Protein AF-A0A4Y7SU13-F1 (afdb_monomer_lite)

Sequence (370 aa):
MGLKLCAVAVPLKPGLPFIQCFTDIAQLLQNGWDQTGVNWDHYHIEASVLVPGDQIIFKALRLHHVVTLLSLICTGGHFYRGSTMTETMASLITSLLLPCYITNTSHVSSQYLLQLMTLYCHNCIVISSSESWLSSLNKVSFNISSFTSWHRLILLHVLAILGPVLDYRFYPTWNQEAISDPDCMTIAQARGAVMETINSLTSIGITVRRGPPGTGWVTARQYFDDALLATTILFRQAFVTVTEKAKGSHAGLSNFRTAHQPHAVKLLRRSLCYRPDLLNAFDQAFTGPDSAEEPVDLYTIPLLAEEGVVDLRCMVRASGSNCPKNKHDPIKLIHKGATWSLNQAFMRTYADILKREEEVKDNDKMEVDT

Structure (mmCIF, N/CA/C/O backbone):
data_AF-A0A4Y7SU13-F1
#
_entry.id   AF-A0A4Y7SU13-F1
#
loop_
_atom_site.group_PDB
_atom_site.id
_atom_site.type_symbol
_atom_site.label_atom_id
_atom_site.label_alt_id
_atom_site.label_comp_id
_atom_site.label_asym_id
_atom_site.label_entity_id
_atom_site.label_seq_id
_atom_site.pdbx_PDB_ins_code
_atom_site.Cartn_x
_atom_site.Cartn_y
_atom_site.Cartn_z
_atom_site.occupancy
_atom_site.B_iso_or_equiv
_atom_site.auth_seq_id
_atom_site.auth_comp_id
_atom_site.auth_asym_id
_atom_site.auth_atom_id
_atom_site.pdbx_PDB_model_num
ATOM 1 N N . MET A 1 1 ? -2.170 10.318 39.497 1.00 79.06 1 MET A N 1
ATOM 2 C CA . MET A 1 1 ? -1.383 9.384 38.663 1.00 79.06 1 MET A CA 1
ATOM 3 C C . MET A 1 1 ? -2.232 9.059 37.445 1.00 79.06 1 MET A C 1
ATOM 5 O O . MET A 1 1 ? -3.402 8.763 37.635 1.00 79.06 1 MET A O 1
ATOM 9 N N . GLY A 1 2 ? -1.712 9.233 36.231 1.00 90.06 2 GLY A N 1
ATOM 10 C CA . GLY A 1 2 ? -2.479 8.979 35.005 1.00 90.06 2 GLY A CA 1
ATOM 11 C C . GLY A 1 2 ? -2.638 7.484 34.731 1.00 90.06 2 GLY A C 1
ATOM 12 O O . GLY A 1 2 ? -1.708 6.740 35.020 1.00 90.06 2 GLY A O 1
ATOM 13 N N . LEU A 1 3 ? -3.783 7.046 34.198 1.00 95.06 3 LEU A N 1
ATOM 14 C CA . LEU A 1 3 ? -4.061 5.631 33.906 1.00 95.06 3 LEU A CA 1
ATOM 15 C C . LEU A 1 3 ? -4.810 5.466 32.585 1.00 95.06 3 LEU A C 1
ATOM 17 O O . LEU A 1 3 ? -5.812 6.149 32.349 1.00 95.06 3 LEU A O 1
ATOM 21 N N . LYS A 1 4 ? -4.366 4.517 31.758 1.00 94.19 4 LYS A N 1
ATOM 22 C CA . LYS A 1 4 ? -5.004 4.191 30.478 1.00 94.19 4 LYS A CA 1
ATOM 23 C C . LYS A 1 4 ? -5.282 2.698 30.384 1.00 94.19 4 LYS A C 1
ATOM 25 O O . LYS A 1 4 ? -4.360 1.907 30.505 1.00 94.19 4 LYS A O 1
ATOM 30 N N . LEU A 1 5 ? -6.523 2.305 30.131 1.00 93.62 5 LEU A N 1
ATOM 31 C CA . LEU A 1 5 ? -6.851 0.933 29.759 1.00 93.62 5 LEU A CA 1
ATOM 32 C C . LEU A 1 5 ? -6.660 0.776 28.252 1.00 93.62 5 LEU A C 1
ATOM 34 O O . LEU A 1 5 ? -7.246 1.526 27.472 1.00 93.62 5 LEU A O 1
ATOM 38 N N . CYS A 1 6 ? -5.863 -0.202 27.843 1.00 92.69 6 CYS A N 1
ATOM 39 C CA . CYS A 1 6 ? -5.695 -0.586 26.453 1.00 92.69 6 CYS A CA 1
ATOM 40 C C . CYS A 1 6 ? -6.154 -2.031 26.269 1.00 92.69 6 CYS A C 1
ATOM 42 O O . CYS A 1 6 ? -5.549 -2.944 26.822 1.00 92.69 6 CYS A O 1
ATOM 44 N N . ALA A 1 7 ? -7.220 -2.220 25.497 1.00 90.19 7 ALA A N 1
ATOM 45 C CA . ALA A 1 7 ? -7.721 -3.520 25.081 1.00 90.19 7 ALA A CA 1
ATOM 46 C C . ALA A 1 7 ? -7.281 -3.785 23.638 1.00 90.19 7 ALA A C 1
ATOM 48 O O . ALA A 1 7 ? -7.514 -2.955 22.759 1.00 90.19 7 ALA A O 1
ATOM 49 N N . VAL A 1 8 ? -6.635 -4.918 23.386 1.00 88.69 8 VAL A N 1
ATOM 50 C CA . VAL A 1 8 ? -6.115 -5.300 22.070 1.00 88.69 8 VAL A CA 1
ATOM 51 C C . VAL A 1 8 ? -6.670 -6.646 21.647 1.00 88.69 8 VAL A C 1
ATOM 53 O O . VAL A 1 8 ? -6.749 -7.573 22.448 1.00 88.69 8 VAL A O 1
ATOM 56 N N . ALA A 1 9 ? -7.008 -6.773 20.368 1.00 85.38 9 ALA A N 1
ATOM 57 C CA . ALA A 1 9 ? -7.363 -8.062 19.799 1.00 85.38 9 ALA A CA 1
ATOM 58 C C . ALA A 1 9 ? -6.095 -8.886 19.532 1.00 85.38 9 ALA A C 1
ATOM 60 O O . ALA A 1 9 ? -5.154 -8.398 18.897 1.00 85.38 9 ALA A O 1
ATOM 61 N N . VAL A 1 10 ? -6.044 -10.127 20.014 1.00 85.31 10 VAL A N 1
ATOM 62 C CA . VAL A 1 10 ? -4.891 -11.036 19.933 1.00 85.31 10 VAL A CA 1
ATOM 63 C C . VAL A 1 10 ? -5.309 -12.346 19.268 1.00 85.31 10 VAL A C 1
ATOM 65 O O . VAL A 1 10 ? -6.337 -12.891 19.651 1.00 85.31 10 VAL A O 1
ATOM 68 N N . PRO A 1 11 ? -4.553 -12.861 18.277 1.00 83.06 11 PRO A N 1
ATOM 69 C CA . PRO A 1 11 ? -4.871 -14.133 17.631 1.00 83.06 11 PRO A CA 1
ATOM 70 C C . PRO A 1 11 ? -5.067 -15.279 18.631 1.00 83.06 11 PRO A C 1
ATOM 72 O O . PRO A 1 11 ? -4.210 -15.502 19.484 1.00 83.06 11 PRO A O 1
ATOM 75 N N . LEU A 1 12 ? -6.163 -16.025 18.482 1.00 73.00 12 LEU A N 1
ATOM 76 C CA . LEU A 1 12 ? -6.517 -17.143 19.365 1.00 73.00 12 LEU A CA 1
ATOM 77 C C . LEU A 1 12 ? -5.851 -18.462 18.985 1.00 73.00 12 LEU A C 1
ATOM 79 O O . LEU A 1 12 ? -5.528 -19.267 19.855 1.00 73.00 12 LEU A O 1
ATOM 83 N N . LYS A 1 13 ? -5.688 -18.716 17.683 1.00 67.88 13 LYS A N 1
ATOM 84 C CA . LYS A 1 13 ? -5.228 -20.011 17.171 1.00 67.88 13 LYS A CA 1
ATOM 85 C C . LYS A 1 13 ? -3.723 -19.984 16.899 1.00 67.88 13 LYS A C 1
ATOM 87 O O . LYS A 1 13 ? -3.289 -19.253 16.003 1.00 67.88 13 LYS A O 1
ATOM 92 N N . PRO A 1 14 ? -2.921 -20.815 17.591 1.00 65.88 14 PRO A N 1
ATOM 93 C CA . PRO A 1 14 ? -1.560 -21.104 17.161 1.00 65.88 14 PRO A CA 1
ATOM 94 C C . PRO A 1 14 ? -1.583 -21.613 15.713 1.00 65.88 14 PRO A C 1
ATOM 96 O O . PRO A 1 14 ? -2.271 -22.584 15.410 1.00 65.88 14 PRO A O 1
ATOM 99 N N . GLY A 1 15 ? -0.864 -20.940 14.814 1.00 67.19 15 GLY A N 1
ATOM 100 C CA . GLY A 1 15 ? -0.750 -21.332 13.404 1.00 67.19 15 GLY A CA 1
ATOM 101 C C . GLY A 1 15 ? -1.643 -20.570 12.419 1.00 67.19 15 GLY A C 1
ATOM 102 O O . GLY A 1 15 ? -1.365 -20.644 11.226 1.00 67.19 15 GLY A O 1
ATOM 103 N N . LEU A 1 16 ? -2.640 -19.791 12.865 1.00 69.06 16 LEU A N 1
ATOM 104 C CA . LEU A 1 16 ? -3.368 -18.897 11.956 1.00 69.06 16 LEU A CA 1
ATOM 105 C C . LEU A 1 16 ? -2.507 -17.649 11.664 1.00 69.06 16 LEU A C 1
ATOM 107 O O . LEU A 1 16 ? -2.076 -16.978 12.609 1.00 69.06 16 LEU A O 1
ATOM 111 N N . PRO A 1 17 ? -2.228 -17.304 10.392 1.00 75.62 17 PRO A N 1
ATOM 112 C CA . PRO A 1 17 ? -1.476 -16.101 10.061 1.00 75.62 17 PRO A CA 1
ATOM 113 C C . PRO A 1 17 ? -2.151 -14.840 10.608 1.00 75.62 17 PRO A C 1
ATOM 115 O O . PRO A 1 17 ? -3.339 -14.620 10.398 1.00 75.62 17 PRO A O 1
ATOM 118 N N . PHE A 1 18 ? -1.368 -13.965 11.247 1.00 79.62 18 PHE A N 1
ATOM 119 C CA . PHE A 1 18 ? -1.851 -12.733 11.891 1.00 79.62 18 PHE A CA 1
ATOM 120 C C . PHE A 1 18 ? -2.794 -11.897 11.010 1.00 79.62 18 PHE A C 1
ATOM 122 O O . PHE A 1 18 ? -3.765 -11.340 11.506 1.00 79.62 18 PHE A O 1
ATOM 129 N N . ILE A 1 19 ? -2.508 -11.802 9.710 1.00 78.81 19 ILE A N 1
ATOM 130 C CA . ILE A 1 19 ? -3.329 -11.046 8.761 1.00 78.81 19 ILE A CA 1
ATOM 131 C C . ILE A 1 19 ? -4.747 -11.626 8.643 1.00 78.81 19 ILE A C 1
ATOM 133 O O . ILE A 1 19 ? -5.713 -10.874 8.701 1.00 78.81 19 ILE A O 1
ATOM 137 N N . GLN A 1 20 ? -4.884 -12.955 8.601 1.00 75.81 20 GLN A N 1
ATOM 138 C CA . GLN A 1 20 ? -6.173 -13.635 8.454 1.00 75.81 20 GLN A CA 1
ATOM 139 C C . GLN A 1 20 ? -7.092 -13.398 9.657 1.00 75.81 20 GLN A C 1
ATOM 141 O O . GLN A 1 20 ? -8.305 -13.374 9.498 1.00 75.81 20 GLN A O 1
ATOM 146 N N . CYS A 1 21 ? -6.530 -13.145 10.843 1.00 74.06 21 CYS A N 1
ATOM 147 C CA . CYS A 1 21 ? -7.311 -12.811 12.035 1.00 74.06 21 CYS A CA 1
ATOM 148 C C . CYS A 1 21 ? -8.070 -11.479 11.926 1.00 74.06 21 CYS A C 1
ATOM 150 O O . CYS A 1 21 ? -9.013 -11.274 12.683 1.00 74.06 21 CYS A O 1
ATOM 152 N N . PHE A 1 22 ? -7.627 -10.555 11.062 1.00 75.69 22 PHE A N 1
ATOM 153 C CA . PHE A 1 22 ? -8.086 -9.159 11.076 1.00 75.69 22 PHE A CA 1
ATOM 154 C C . PHE A 1 22 ? -8.469 -8.599 9.699 1.00 75.69 22 PHE A C 1
ATOM 156 O O . PHE A 1 22 ? -8.848 -7.433 9.610 1.00 75.69 22 PHE A O 1
ATOM 163 N N . THR A 1 23 ? -8.370 -9.388 8.624 1.00 71.81 23 THR A N 1
ATOM 164 C CA . THR A 1 23 ? -8.773 -8.961 7.274 1.00 71.81 23 THR A CA 1
ATOM 165 C C . THR A 1 23 ? -10.060 -9.592 6.775 1.00 71.81 23 THR A C 1
ATOM 167 O O . THR A 1 23 ? -10.444 -9.292 5.655 1.00 71.81 23 THR A O 1
ATOM 170 N N . ASP A 1 24 ? -10.737 -10.466 7.518 1.00 71.69 24 ASP A N 1
ATOM 171 C CA . ASP A 1 24 ? -11.996 -11.040 7.033 1.00 71.69 24 ASP A CA 1
ATOM 172 C C . ASP A 1 24 ? -13.122 -9.988 7.039 1.00 71.69 24 ASP A C 1
ATOM 174 O O . ASP A 1 24 ? -13.835 -9.770 8.017 1.00 71.69 24 ASP A O 1
ATOM 178 N N . ILE A 1 25 ? -13.292 -9.320 5.899 1.00 66.12 25 ILE A N 1
ATOM 179 C CA . ILE A 1 25 ? -14.339 -8.321 5.702 1.00 66.12 25 ILE A CA 1
ATOM 180 C C . ILE A 1 25 ? -15.743 -8.919 5.732 1.00 66.12 25 ILE A C 1
ATOM 182 O O . ILE A 1 25 ? -16.685 -8.223 6.113 1.00 66.12 25 ILE A O 1
ATOM 186 N N . ALA A 1 26 ? -15.898 -10.175 5.300 1.00 62.16 26 ALA A N 1
ATOM 187 C CA . ALA A 1 26 ? -17.182 -10.848 5.349 1.00 62.16 26 ALA A CA 1
ATOM 188 C C . ALA A 1 26 ? -17.650 -10.917 6.798 1.00 62.16 26 ALA A C 1
ATOM 190 O O . ALA A 1 26 ? -18.788 -10.555 7.077 1.00 62.16 26 ALA A O 1
ATOM 191 N N . GLN A 1 27 ? -16.748 -11.305 7.695 1.00 65.19 27 GLN A N 1
ATOM 192 C CA . GLN A 1 27 ? -16.966 -11.348 9.132 1.00 65.19 27 GLN A CA 1
ATOM 193 C C . GLN A 1 27 ? -17.167 -9.960 9.751 1.00 65.19 27 GLN A C 1
ATOM 195 O O . GLN A 1 27 ? -18.107 -9.787 10.523 1.00 65.19 27 GLN A O 1
ATOM 200 N N . LEU A 1 28 ? -16.360 -8.958 9.375 1.00 64.25 28 LEU A N 1
ATOM 201 C CA . LEU A 1 28 ? -16.536 -7.574 9.853 1.00 64.25 28 LEU A CA 1
ATOM 202 C C . LEU A 1 28 ? -17.915 -6.988 9.504 1.00 64.25 28 LEU A C 1
ATOM 204 O O . LEU A 1 28 ? -18.343 -6.018 10.121 1.00 64.25 28 LEU A O 1
ATOM 208 N N . LEU A 1 29 ? -18.594 -7.545 8.498 1.00 64.69 29 LEU A N 1
ATOM 209 C CA . LEU A 1 29 ? -19.912 -7.117 8.030 1.00 64.69 29 LEU A CA 1
ATOM 210 C C . LEU A 1 29 ? -21.029 -8.131 8.339 1.00 64.69 29 LEU A C 1
ATOM 212 O O . LEU A 1 29 ? -22.155 -7.935 7.879 1.00 64.69 29 LEU A O 1
ATOM 216 N N . GLN A 1 30 ? -20.751 -9.212 9.079 1.00 64.25 30 GLN A N 1
ATOM 217 C CA . GLN A 1 30 ? -21.788 -10.152 9.511 1.00 64.25 30 GLN A CA 1
ATOM 218 C C . GLN A 1 30 ? -22.733 -9.495 10.528 1.00 64.25 30 GLN A C 1
ATOM 220 O O . GLN A 1 30 ? -22.334 -8.674 11.356 1.00 64.25 30 GLN A O 1
ATOM 225 N N . ASN A 1 31 ? -24.005 -9.906 10.491 1.00 52.19 31 ASN A N 1
ATOM 226 C CA . ASN A 1 31 ? -24.991 -9.532 11.503 1.00 52.19 31 ASN A CA 1
ATOM 227 C C . ASN A 1 31 ? -24.491 -9.936 12.895 1.00 52.19 31 ASN A C 1
ATOM 229 O O . ASN A 1 31 ? -24.363 -11.124 13.177 1.00 52.19 31 ASN A O 1
ATOM 233 N N . GLY A 1 32 ? -24.245 -8.950 13.760 1.00 52.44 32 GLY A N 1
ATOM 234 C CA . GLY A 1 32 ? -23.783 -9.182 15.129 1.00 52.44 32 GLY A CA 1
ATOM 235 C C . GLY A 1 32 ? -22.281 -9.009 15.350 1.00 52.44 32 GLY A C 1
ATOM 236 O O . GLY A 1 32 ? -21.823 -9.348 16.438 1.00 52.44 32 GLY A O 1
ATOM 237 N N . TRP A 1 33 ? -21.517 -8.468 14.387 1.00 55.91 33 TRP A N 1
ATOM 238 C CA . TRP A 1 33 ? -20.165 -7.998 14.700 1.00 55.91 33 TRP A CA 1
ATOM 239 C C . TRP A 1 33 ? -20.228 -6.959 15.822 1.00 55.91 33 TRP A C 1
ATOM 241 O O . TRP A 1 33 ? -20.754 -5.853 15.665 1.00 55.91 33 TRP A O 1
ATOM 251 N N . ASP A 1 34 ? -19.666 -7.338 16.961 1.00 60.31 34 ASP A N 1
ATOM 252 C CA . ASP A 1 34 ? -19.426 -6.458 18.083 1.00 60.31 34 ASP A CA 1
ATOM 253 C C . ASP A 1 34 ? -17.958 -6.031 18.037 1.00 60.31 34 ASP A C 1
ATOM 255 O O . ASP A 1 34 ? -17.059 -6.787 18.400 1.00 60.31 34 ASP A O 1
ATOM 259 N N . GLN A 1 35 ? -17.716 -4.792 17.604 1.00 56.28 35 GLN A N 1
ATOM 260 C CA . GLN A 1 35 ? -16.382 -4.178 17.585 1.00 56.28 35 GLN A CA 1
ATOM 261 C C . GLN A 1 35 ? -15.721 -4.126 18.974 1.00 56.28 35 GLN A C 1
ATOM 263 O O . GLN A 1 35 ? -14.514 -3.912 19.076 1.00 56.28 35 GLN A O 1
ATOM 268 N N . THR A 1 36 ? -16.516 -4.288 20.036 1.00 57.12 36 THR A N 1
ATOM 269 C CA . THR A 1 36 ? -16.076 -4.347 21.433 1.00 57.12 36 THR A CA 1
ATOM 270 C C . THR A 1 36 ? -16.088 -5.767 22.008 1.00 57.12 36 THR A C 1
ATOM 272 O O . THR A 1 36 ? -15.645 -5.973 23.138 1.00 57.12 36 THR A O 1
ATOM 275 N N . GLY A 1 37 ? -16.550 -6.745 21.226 1.00 61.53 37 GLY A N 1
ATOM 276 C CA . GLY A 1 37 ? -16.739 -8.134 21.617 1.00 61.53 37 GLY A CA 1
ATOM 277 C C . GLY A 1 37 ? -15.577 -9.045 21.226 1.00 61.53 37 GLY A C 1
ATOM 278 O O . GLY A 1 37 ? -14.663 -8.686 20.478 1.00 61.53 37 GLY A O 1
ATOM 279 N N . VAL A 1 38 ? -15.608 -10.264 21.761 1.00 65.69 38 VAL A N 1
ATOM 280 C CA . VAL A 1 38 ? -14.605 -11.300 21.489 1.00 65.69 38 VAL A CA 1
ATOM 281 C C . VAL A 1 38 ? -15.030 -12.150 20.291 1.00 65.69 38 VAL A C 1
ATOM 283 O O . VAL A 1 38 ? -16.184 -12.565 20.214 1.00 65.69 38 VAL A O 1
ATOM 286 N N . ASN A 1 39 ? -14.090 -12.481 19.402 1.00 70.56 39 ASN A N 1
ATOM 287 C CA . ASN A 1 39 ? -14.301 -13.438 18.319 1.00 70.56 39 ASN A CA 1
ATOM 288 C C . ASN A 1 39 ? -13.539 -14.732 18.609 1.00 70.56 39 ASN A C 1
ATOM 290 O O . ASN A 1 39 ? -12.414 -14.922 18.145 1.00 70.56 39 ASN A O 1
ATOM 294 N N . TRP A 1 40 ? -14.160 -15.636 19.369 1.00 68.50 40 TRP A N 1
ATOM 295 C CA . TRP A 1 40 ? -13.503 -16.860 19.839 1.00 68.50 40 TRP A CA 1
ATOM 296 C C . TRP A 1 40 ? -12.993 -17.792 18.721 1.00 68.50 40 TRP A C 1
ATOM 298 O O . TRP A 1 40 ? -12.193 -18.689 18.984 1.00 68.50 40 TRP A O 1
ATOM 308 N N . ASP A 1 41 ? -13.379 -17.556 17.466 1.00 71.25 41 ASP A N 1
ATOM 309 C CA . ASP A 1 41 ? -12.876 -18.312 16.322 1.00 71.25 41 ASP A CA 1
ATOM 310 C C . ASP A 1 41 ? -11.525 -17.799 15.790 1.00 71.25 41 ASP A C 1
ATOM 312 O O . ASP A 1 41 ? -10.798 -18.578 15.158 1.00 71.25 41 ASP A O 1
ATOM 316 N N . HIS A 1 42 ? -11.173 -16.530 16.049 1.00 72.38 42 HIS A N 1
ATOM 317 C CA . HIS A 1 42 ? -10.032 -15.838 15.426 1.00 72.38 42 HIS A CA 1
ATOM 318 C C . HIS A 1 42 ? -9.157 -15.054 16.408 1.00 72.38 42 HIS A C 1
ATOM 320 O O . HIS A 1 42 ? -7.928 -15.130 16.312 1.00 72.38 42 HIS A O 1
ATOM 326 N N . TYR A 1 43 ? -9.753 -14.311 17.345 1.00 78.44 43 TYR A N 1
ATOM 327 C CA . TYR A 1 43 ? -9.029 -13.476 18.303 1.00 78.44 43 TYR A CA 1
ATOM 328 C C . TYR A 1 43 ? -9.748 -13.321 19.655 1.00 78.44 43 TYR A C 1
ATOM 330 O O . TYR A 1 43 ? -10.971 -13.235 19.736 1.00 78.44 43 TYR A O 1
ATOM 338 N N . HIS A 1 44 ? -8.981 -13.202 20.738 1.00 82.81 44 HIS A N 1
ATOM 339 C CA . HIS A 1 44 ? -9.473 -12.778 22.049 1.00 82.81 44 HIS A CA 1
ATOM 340 C C . HIS A 1 44 ? -9.046 -11.350 22.343 1.00 82.81 44 HIS A C 1
ATOM 342 O O . HIS A 1 44 ? -8.229 -10.773 21.626 1.00 82.81 44 HIS A O 1
ATOM 348 N N . ILE A 1 45 ? -9.627 -10.758 23.382 1.00 86.06 45 ILE A N 1
ATOM 349 C CA . ILE A 1 45 ? -9.242 -9.429 23.845 1.00 86.06 45 ILE A CA 1
ATOM 350 C C . ILE A 1 45 ? -8.314 -9.577 25.048 1.00 86.06 45 ILE A C 1
ATOM 352 O O . ILE A 1 45 ? -8.681 -10.185 26.051 1.00 86.06 45 ILE A O 1
ATOM 356 N N . GLU A 1 46 ? -7.126 -8.990 24.953 1.00 88.88 46 GLU A N 1
ATOM 357 C CA . GLU A 1 46 ? -6.226 -8.800 26.089 1.00 88.88 46 GLU A CA 1
ATOM 358 C C . GLU A 1 46 ? -6.282 -7.343 26.525 1.00 88.88 46 GLU A C 1
ATOM 360 O O . GLU A 1 46 ? -6.176 -6.439 25.696 1.00 88.88 46 GLU A O 1
ATOM 365 N N . ALA A 1 47 ? -6.465 -7.106 27.822 1.00 91.00 47 ALA A N 1
ATOM 366 C CA . ALA A 1 47 ? -6.564 -5.765 28.371 1.00 91.00 47 ALA A CA 1
ATOM 367 C C . ALA A 1 47 ? -5.417 -5.490 29.346 1.00 91.00 47 ALA A C 1
ATOM 369 O O . ALA A 1 47 ? -5.200 -6.244 30.293 1.00 91.00 47 ALA A O 1
ATOM 370 N N . SER A 1 48 ? -4.726 -4.374 29.130 1.00 93.75 48 SER A N 1
ATOM 371 C CA . SER A 1 48 ? -3.603 -3.916 29.945 1.00 93.75 48 SER A CA 1
ATOM 372 C C . SER A 1 48 ? -3.873 -2.513 30.471 1.00 93.75 48 SER A C 1
ATOM 374 O O . SER A 1 48 ? -4.318 -1.634 29.728 1.00 93.75 48 SER A O 1
ATOM 376 N N . VAL A 1 49 ? -3.586 -2.282 31.752 1.00 95.94 49 VAL A N 1
ATOM 377 C CA . VAL A 1 49 ? -3.605 -0.940 32.347 1.00 95.94 49 VAL A CA 1
ATOM 378 C C . VAL A 1 49 ? -2.202 -0.358 32.248 1.00 95.94 49 VAL A C 1
ATOM 380 O O . VAL A 1 49 ? -1.270 -0.898 32.831 1.00 95.94 49 VAL A O 1
ATOM 383 N N . LEU A 1 50 ? -2.074 0.738 31.507 1.00 95.50 50 LEU A N 1
ATOM 384 C CA . LEU A 1 50 ? -0.833 1.475 31.324 1.00 95.50 50 LEU A CA 1
ATOM 385 C C . LEU A 1 50 ? -0.703 2.562 32.393 1.00 95.50 50 LEU A C 1
ATOM 387 O O . LEU A 1 50 ? -1.637 3.347 32.618 1.00 95.50 50 LEU A O 1
ATOM 391 N N . VAL A 1 51 ? 0.473 2.623 33.009 1.00 95.44 51 VAL A N 1
ATOM 392 C CA . VAL A 1 51 ? 0.888 3.623 33.999 1.00 95.44 51 VAL A CA 1
ATOM 393 C C . VAL A 1 51 ? 1.938 4.578 33.403 1.00 95.44 51 VAL A C 1
ATOM 395 O O . VAL A 1 51 ? 2.484 4.317 32.328 1.00 95.44 51 VAL A O 1
ATOM 398 N N . PRO A 1 52 ? 2.239 5.726 34.048 1.00 95.81 52 PRO A N 1
ATOM 399 C CA . PRO A 1 52 ? 3.255 6.643 33.541 1.00 95.81 52 PRO A CA 1
ATOM 400 C C . PRO A 1 52 ? 4.622 5.956 33.421 1.00 95.81 52 PRO A C 1
ATOM 402 O O . PRO A 1 52 ? 5.117 5.398 34.396 1.00 95.81 52 PRO A O 1
ATOM 405 N N . GLY A 1 53 ? 5.233 6.038 32.237 1.00 93.88 53 GLY A N 1
ATOM 406 C CA . GLY A 1 53 ? 6.500 5.374 31.908 1.00 93.88 53 GLY A CA 1
ATOM 407 C C . GLY A 1 53 ? 6.342 4.157 30.993 1.00 93.88 53 GLY A C 1
ATOM 408 O O . GLY A 1 53 ? 7.297 3.808 30.299 1.00 93.88 53 GLY A O 1
ATOM 409 N N . ASP A 1 54 ? 5.143 3.572 30.918 1.00 95.56 54 ASP A N 1
ATOM 410 C CA . ASP A 1 54 ? 4.877 2.448 30.023 1.00 95.56 54 ASP A CA 1
ATOM 411 C C . ASP A 1 54 ? 4.930 2.863 28.550 1.00 95.56 54 ASP A C 1
ATOM 413 O O . ASP A 1 54 ? 4.545 3.971 28.161 1.00 95.56 54 ASP A O 1
ATOM 417 N N . GLN A 1 55 ? 5.369 1.925 27.712 1.00 93.69 55 GLN A N 1
ATOM 418 C CA . GLN A 1 55 ? 5.387 2.062 26.261 1.00 93.69 55 GLN A CA 1
ATOM 419 C C . GLN A 1 55 ? 4.673 0.872 25.629 1.00 93.69 55 GLN A C 1
ATOM 421 O O . GLN A 1 55 ? 4.905 -0.276 26.003 1.00 93.69 55 GLN A O 1
ATOM 426 N N . ILE A 1 56 ? 3.831 1.149 24.635 1.00 91.50 56 ILE A N 1
ATOM 427 C CA . ILE A 1 56 ? 3.139 0.125 23.857 1.00 91.50 56 ILE A CA 1
ATOM 428 C C . ILE A 1 56 ? 3.362 0.370 22.367 1.00 91.50 56 ILE A C 1
ATOM 430 O O . ILE A 1 56 ? 3.308 1.506 21.897 1.00 91.50 56 ILE A O 1
ATOM 434 N N . ILE A 1 57 ? 3.635 -0.702 21.623 1.00 90.94 57 ILE A N 1
ATOM 435 C CA . ILE A 1 57 ? 3.859 -0.660 20.177 1.00 90.94 57 ILE A CA 1
ATOM 436 C C . ILE A 1 57 ? 2.880 -1.625 19.521 1.00 90.94 57 ILE A C 1
ATOM 438 O O . ILE A 1 57 ? 2.925 -2.832 19.765 1.00 90.94 57 ILE A O 1
ATOM 442 N N . PHE A 1 58 ? 2.015 -1.101 18.655 1.00 87.81 58 PHE A N 1
ATOM 443 C CA . PHE A 1 58 ? 1.087 -1.918 17.882 1.00 87.81 58 PHE A CA 1
ATOM 444 C C . PHE A 1 58 ? 1.669 -2.257 16.514 1.00 87.81 58 PHE A C 1
ATOM 446 O O . PHE A 1 58 ? 2.217 -1.407 15.812 1.00 87.81 58 PHE A O 1
ATOM 453 N N . LYS A 1 59 ? 1.505 -3.517 16.110 1.00 85.69 59 LYS A N 1
ATOM 454 C CA . LYS A 1 59 ? 1.697 -3.923 14.715 1.00 85.69 59 LYS A CA 1
ATOM 455 C C . LYS A 1 59 ? 0.579 -3.315 13.853 1.00 85.69 59 LYS A C 1
ATOM 457 O O . LYS A 1 59 ? -0.532 -3.123 14.344 1.00 85.69 59 LYS A O 1
ATOM 462 N N . ALA A 1 60 ? 0.852 -3.056 12.572 1.00 83.00 60 ALA A N 1
ATOM 463 C CA . ALA A 1 60 ? -0.190 -2.713 11.600 1.00 83.00 60 ALA A CA 1
ATOM 464 C C . ALA A 1 60 ? -1.339 -3.737 11.639 1.00 83.00 60 ALA A C 1
ATOM 466 O O . ALA A 1 60 ? -1.094 -4.905 11.945 1.00 83.00 60 ALA A O 1
ATOM 467 N N . LEU A 1 61 ? -2.566 -3.295 11.333 1.00 82.19 61 LEU A N 1
ATOM 468 C CA . LEU A 1 61 ? -3.793 -4.107 11.371 1.00 82.19 61 LEU A CA 1
ATOM 469 C C . LEU A 1 61 ? -4.226 -4.578 12.782 1.00 82.19 61 LEU A C 1
ATOM 471 O O . LEU A 1 61 ? -5.185 -5.328 12.925 1.00 82.19 61 LEU A O 1
ATOM 475 N N . ARG A 1 62 ? -3.556 -4.137 13.856 1.00 85.56 62 ARG A N 1
ATOM 476 C CA . ARG A 1 62 ? -3.977 -4.464 15.224 1.00 85.56 62 ARG A CA 1
ATOM 477 C C . ARG A 1 62 ? -5.220 -3.663 15.619 1.00 85.56 62 ARG A C 1
ATOM 479 O O . ARG A 1 62 ? -5.123 -2.461 15.875 1.00 85.56 62 ARG A O 1
ATOM 486 N N . LEU A 1 63 ? -6.353 -4.348 15.756 1.00 82.38 63 LEU A N 1
ATOM 487 C CA . LEU A 1 63 ? -7.549 -3.775 16.372 1.00 82.38 63 LEU A CA 1
ATOM 488 C C . LEU A 1 63 ? -7.297 -3.529 17.863 1.00 82.38 63 LEU A C 1
ATOM 490 O O . LEU A 1 63 ? -6.774 -4.396 18.571 1.00 82.38 63 LEU A O 1
ATOM 494 N N . HIS A 1 64 ? -7.634 -2.329 18.322 1.00 86.12 64 HIS A N 1
ATOM 495 C CA . HIS A 1 64 ? -7.448 -1.923 19.706 1.00 86.12 64 HIS A CA 1
ATOM 496 C C . HIS A 1 64 ? -8.482 -0.874 20.113 1.00 86.12 64 HIS A C 1
ATOM 498 O O . HIS A 1 64 ? -8.922 -0.061 19.303 1.00 86.12 64 HIS A O 1
ATOM 504 N N . HIS A 1 65 ? -8.838 -0.886 21.392 1.00 85.00 65 HIS A N 1
ATOM 505 C CA . HIS A 1 65 ? -9.718 0.080 22.026 1.00 85.00 65 HIS A CA 1
ATOM 506 C C . HIS A 1 65 ? -9.025 0.645 23.263 1.00 85.00 65 HIS A C 1
ATOM 508 O O . HIS A 1 65 ? -8.377 -0.082 24.020 1.00 85.00 65 HIS A O 1
ATOM 514 N N . VAL A 1 66 ? -9.118 1.958 23.463 1.00 87.88 66 VAL A N 1
ATOM 515 C CA . VAL A 1 66 ? -8.349 2.642 24.502 1.00 87.88 66 VAL A CA 1
ATOM 516 C C . VAL A 1 66 ? -9.245 3.575 25.298 1.00 87.88 66 VAL A C 1
ATOM 518 O O . VAL A 1 66 ? -9.932 4.416 24.727 1.00 87.88 66 VAL A O 1
ATOM 521 N N . VAL A 1 67 ? -9.193 3.455 26.624 1.00 90.88 67 VAL A N 1
ATOM 522 C CA . VAL A 1 67 ? -9.975 4.267 27.561 1.00 90.88 67 VAL A CA 1
ATOM 523 C C . VAL A 1 67 ? -9.033 4.966 28.533 1.00 90.88 67 VAL A C 1
ATOM 525 O O . VAL A 1 67 ? -8.216 4.331 29.199 1.00 90.88 67 VAL A O 1
ATOM 528 N N . THR A 1 68 ? -9.142 6.288 28.634 1.00 94.31 68 THR A N 1
ATOM 529 C CA . THR A 1 68 ? -8.435 7.057 29.664 1.00 94.31 68 THR A CA 1
ATOM 530 C C . THR A 1 68 ? -9.210 6.948 30.974 1.00 94.31 68 THR A C 1
ATOM 532 O O . THR A 1 68 ? -10.321 7.458 31.070 1.00 94.31 68 THR A O 1
ATOM 535 N N . LEU A 1 69 ? -8.633 6.274 31.972 1.00 95.00 69 LEU A N 1
ATOM 536 C CA . LEU A 1 69 ? -9.259 6.054 33.281 1.00 95.00 69 LEU A CA 1
ATOM 537 C C . LEU A 1 69 ? -9.000 7.217 34.246 1.00 95.00 69 LEU A C 1
ATOM 539 O O . LEU A 1 69 ? -9.877 7.585 35.017 1.00 95.00 69 LEU A O 1
ATOM 543 N N . LEU A 1 70 ? -7.797 7.798 34.198 1.00 96.12 70 LEU A N 1
ATOM 544 C CA . LEU A 1 70 ? -7.411 8.984 34.966 1.00 96.12 70 LEU A CA 1
ATOM 545 C C . LEU A 1 70 ? -6.648 9.954 34.068 1.00 96.12 70 LEU A C 1
ATOM 547 O O . LEU A 1 70 ? -5.888 9.518 33.201 1.00 96.12 70 LEU A O 1
ATOM 551 N N . SER A 1 71 ? -6.810 11.258 34.317 1.00 95.00 71 SER A N 1
ATOM 552 C CA . SER A 1 71 ? -6.160 12.329 33.554 1.00 95.00 71 SER A CA 1
ATOM 553 C C . SER A 1 71 ? -4.666 12.072 33.368 1.00 95.00 71 SER A C 1
ATOM 555 O O . SER A 1 71 ? -3.925 11.862 34.332 1.00 95.00 71 SER A O 1
ATOM 557 N N . LEU A 1 72 ? -4.234 12.082 32.110 1.00 93.44 72 LEU A N 1
ATOM 558 C CA . LEU A 1 72 ? -2.875 11.761 31.696 1.00 93.44 72 LEU A CA 1
ATOM 559 C C . LEU A 1 72 ? -2.528 12.486 30.400 1.00 93.44 72 LEU A C 1
ATOM 561 O O . LEU A 1 72 ? -3.415 12.927 29.669 1.00 93.44 72 LEU A O 1
ATOM 565 N N . ILE A 1 73 ? -1.235 12.546 30.096 1.00 92.38 73 ILE A N 1
ATOM 566 C CA . ILE A 1 73 ? -0.716 12.991 28.804 1.00 92.38 73 ILE A CA 1
ATOM 567 C C . ILE A 1 73 ? 0.036 11.810 28.189 1.00 92.38 73 ILE A C 1
ATOM 569 O O . ILE A 1 73 ? 0.907 11.229 28.833 1.00 92.38 73 ILE A O 1
ATOM 573 N N . CYS A 1 74 ? -0.309 11.454 26.952 1.00 91.50 74 CYS A N 1
ATOM 574 C CA . CYS A 1 74 ? 0.440 10.490 26.147 1.00 91.50 74 CYS A CA 1
ATOM 575 C C . CYS A 1 74 ? 1.190 11.227 25.039 1.00 91.50 74 CYS A C 1
ATOM 577 O O . CYS A 1 74 ? 0.651 12.156 24.440 1.00 91.50 74 CYS A O 1
ATOM 579 N N . THR A 1 75 ? 2.376 10.736 24.699 1.00 91.56 75 THR A N 1
ATOM 580 C CA . THR A 1 75 ? 3.056 11.052 23.441 1.00 91.56 75 THR A CA 1
ATOM 581 C C . THR A 1 75 ? 3.105 9.792 22.581 1.00 91.56 75 THR A C 1
ATOM 583 O O . THR A 1 75 ? 3.200 8.679 23.096 1.00 91.56 75 THR A O 1
ATOM 586 N N . GLY A 1 76 ? 2.973 9.945 21.266 1.00 88.88 76 GLY A N 1
ATOM 587 C CA . GLY A 1 76 ? 2.931 8.812 20.347 1.00 88.88 76 GLY A CA 1
ATOM 588 C C . GLY A 1 76 ? 2.917 9.247 18.888 1.00 88.88 76 GLY A C 1
ATOM 589 O O . GLY A 1 76 ? 2.814 10.434 18.584 1.00 88.88 76 GLY A O 1
ATOM 590 N N . GLY A 1 77 ? 3.030 8.272 17.991 1.00 86.62 77 GLY A N 1
ATOM 591 C CA . GLY A 1 77 ? 3.004 8.494 16.551 1.00 86.62 77 GLY A CA 1
ATOM 592 C C . GLY A 1 77 ? 2.919 7.187 15.768 1.00 86.62 77 GLY A C 1
ATOM 593 O O . GLY A 1 77 ? 2.985 6.098 16.338 1.00 86.62 77 GLY A O 1
ATOM 594 N N . HIS A 1 78 ? 2.792 7.313 14.450 1.00 85.75 78 HIS A N 1
ATOM 595 C CA . HIS A 1 78 ? 2.764 6.189 13.516 1.00 85.75 78 HIS A CA 1
ATOM 596 C C . HIS A 1 78 ? 4.053 6.150 12.700 1.00 85.75 78 HIS A C 1
ATOM 598 O O . HIS A 1 78 ? 4.581 7.190 12.307 1.00 85.75 78 HIS A O 1
ATOM 604 N N . PHE A 1 79 ? 4.536 4.947 12.406 1.00 88.50 79 PHE A N 1
ATOM 605 C CA . PHE A 1 79 ? 5.669 4.721 11.517 1.00 88.50 79 PHE A CA 1
ATOM 606 C C . PHE A 1 79 ? 5.423 3.479 10.658 1.00 88.50 79 PHE A C 1
ATOM 608 O O . PHE A 1 79 ? 4.681 2.578 11.052 1.00 88.50 79 PHE A O 1
ATOM 615 N N . TYR A 1 80 ? 6.063 3.422 9.491 1.00 90.81 80 TYR A N 1
ATOM 616 C CA . TYR A 1 80 ? 6.044 2.242 8.627 1.00 90.81 80 TYR A CA 1
ATOM 617 C C . TYR A 1 80 ? 7.339 1.459 8.754 1.00 90.81 80 TYR A C 1
ATOM 619 O O . TYR A 1 80 ? 8.410 2.015 8.998 1.00 90.81 80 TYR A O 1
ATOM 627 N N . ARG A 1 81 ? 7.236 0.148 8.550 1.00 91.12 81 ARG A N 1
ATOM 628 C CA . ARG A 1 81 ? 8.371 -0.766 8.562 1.00 91.12 81 ARG A CA 1
ATOM 629 C C . ARG A 1 81 ? 8.251 -1.737 7.397 1.00 91.12 81 ARG A C 1
ATOM 631 O O . ARG A 1 81 ? 7.192 -2.327 7.193 1.00 91.12 81 ARG A O 1
ATOM 638 N N . GLY A 1 82 ? 9.342 -1.952 6.660 1.00 90.75 82 GLY A N 1
ATOM 639 C CA . GLY A 1 82 ? 9.338 -2.832 5.489 1.00 90.75 82 GLY A CA 1
ATOM 640 C C . GLY A 1 82 ? 8.908 -4.264 5.808 1.00 90.75 82 GLY A C 1
ATOM 641 O O . GLY A 1 82 ? 8.208 -4.899 5.024 1.00 90.75 82 GLY A O 1
ATOM 642 N N . SER A 1 83 ? 9.220 -4.750 7.012 1.00 88.69 83 SER A N 1
ATOM 643 C CA . SER A 1 83 ? 8.855 -6.094 7.464 1.00 88.69 83 SER A CA 1
ATOM 644 C C . SER A 1 83 ? 7.356 -6.307 7.710 1.00 88.69 83 SER A C 1
ATOM 646 O O . SER A 1 83 ? 6.973 -7.443 7.958 1.00 88.69 83 SER A O 1
ATOM 648 N N . THR A 1 84 ? 6.521 -5.264 7.674 1.00 88.75 84 THR A N 1
ATOM 649 C CA . THR A 1 84 ? 5.066 -5.355 7.911 1.00 88.75 84 THR A CA 1
ATOM 650 C C . THR A 1 84 ? 4.250 -4.793 6.747 1.00 88.75 84 THR A C 1
ATOM 652 O O . THR A 1 84 ? 3.141 -4.291 6.941 1.00 88.75 84 THR A O 1
ATOM 655 N N . MET A 1 85 ? 4.819 -4.766 5.536 1.00 90.38 85 MET A N 1
ATOM 656 C CA . MET A 1 85 ? 4.180 -4.095 4.399 1.00 90.38 85 MET A CA 1
ATOM 657 C C . MET A 1 85 ? 2.916 -4.818 3.914 1.00 90.38 85 MET A C 1
ATOM 659 O O . MET A 1 85 ? 1.974 -4.167 3.473 1.00 90.38 85 MET A O 1
ATOM 663 N N . THR A 1 86 ? 2.855 -6.140 4.082 1.00 86.62 86 THR A N 1
ATOM 664 C CA . THR A 1 86 ? 1.655 -6.939 3.801 1.00 86.62 86 THR A CA 1
ATOM 665 C C . THR A 1 86 ? 0.499 -6.523 4.714 1.00 86.62 86 THR A C 1
ATOM 667 O O . THR A 1 86 ? -0.582 -6.184 4.241 1.00 86.62 86 THR A O 1
ATOM 670 N N . GLU A 1 87 ? 0.739 -6.438 6.024 1.00 86.62 87 GLU A N 1
ATOM 671 C CA . GLU A 1 87 ? -0.267 -5.984 6.989 1.00 86.62 87 GLU A CA 1
ATOM 672 C C . GLU A 1 87 ? -0.602 -4.500 6.819 1.00 86.62 87 GLU A C 1
ATOM 674 O O . GLU A 1 87 ? -1.747 -4.098 6.999 1.00 86.62 87 GLU A O 1
ATOM 679 N N . THR A 1 88 ? 0.383 -3.679 6.446 1.00 89.12 88 THR A N 1
ATOM 680 C CA . THR A 1 88 ? 0.176 -2.257 6.138 1.00 89.12 88 THR A CA 1
ATOM 681 C C . THR A 1 88 ? -0.810 -2.092 4.991 1.00 89.12 88 THR A C 1
ATOM 683 O O . THR A 1 88 ? -1.758 -1.318 5.091 1.00 89.12 88 THR A O 1
ATOM 686 N N . MET A 1 89 ? -0.605 -2.844 3.914 1.00 87.56 89 MET A N 1
ATOM 687 C CA . MET A 1 89 ? -1.468 -2.808 2.748 1.00 87.56 89 MET A CA 1
ATOM 688 C C . MET A 1 89 ? -2.891 -3.240 3.079 1.00 87.56 89 MET A C 1
ATOM 690 O O . MET A 1 89 ? -3.838 -2.518 2.770 1.00 87.56 89 MET A O 1
ATOM 694 N N . ALA A 1 90 ? -3.035 -4.364 3.777 1.00 84.25 90 ALA A N 1
ATOM 695 C CA . ALA A 1 90 ? -4.332 -4.821 4.243 1.00 84.25 90 ALA A CA 1
ATOM 696 C C . ALA A 1 90 ? -5.021 -3.798 5.152 1.00 84.25 90 ALA A C 1
ATOM 698 O O . ALA A 1 90 ? -6.214 -3.544 4.999 1.00 84.25 90 ALA A O 1
ATOM 699 N N . SER A 1 91 ? -4.269 -3.160 6.052 1.00 83.44 91 SER A N 1
ATOM 700 C CA . SER A 1 91 ? -4.799 -2.134 6.946 1.00 83.44 91 SER A CA 1
ATOM 701 C C . SER A 1 91 ? -5.289 -0.911 6.178 1.00 83.44 91 SER A C 1
ATOM 703 O O . SER A 1 91 ? -6.361 -0.417 6.493 1.00 83.44 91 SER A O 1
ATOM 705 N N . LEU A 1 92 ? -4.564 -0.435 5.163 1.00 85.56 92 LEU A N 1
ATOM 706 C CA . LEU A 1 92 ? -4.988 0.720 4.361 1.00 85.56 92 LEU A CA 1
ATOM 707 C C . LEU A 1 92 ? -6.254 0.424 3.555 1.00 85.56 92 LEU A C 1
ATOM 709 O O . LEU A 1 92 ? -7.171 1.242 3.533 1.00 85.56 92 LEU A O 1
ATOM 713 N N . ILE A 1 93 ? -6.318 -0.754 2.929 1.00 83.94 93 ILE A N 1
ATOM 714 C CA . ILE A 1 93 ? -7.489 -1.189 2.161 1.00 83.94 93 ILE A CA 1
ATOM 715 C C . ILE A 1 93 ? -8.700 -1.313 3.086 1.00 83.94 93 ILE A C 1
ATOM 717 O O . ILE A 1 93 ? -9.750 -0.736 2.814 1.00 83.94 93 ILE A O 1
ATOM 721 N N . THR A 1 94 ? -8.539 -2.006 4.213 1.00 80.62 94 THR A N 1
ATOM 722 C CA . THR A 1 94 ? -9.620 -2.201 5.1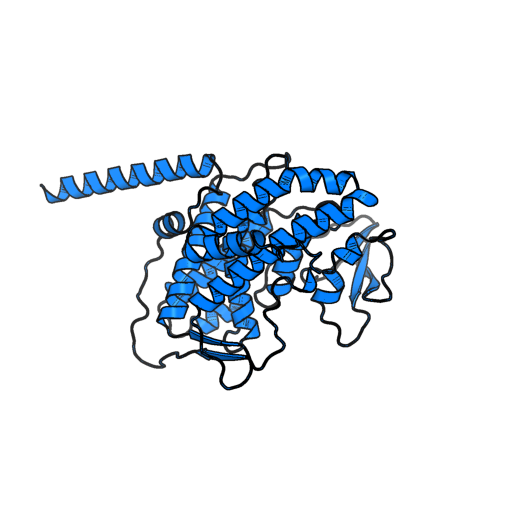86 1.00 80.62 94 THR A CA 1
ATOM 723 C C . THR A 1 94 ? -10.070 -0.860 5.768 1.00 80.62 94 THR A C 1
ATOM 725 O O . THR A 1 94 ? -11.269 -0.614 5.836 1.00 80.62 94 THR A O 1
ATOM 728 N N . SER A 1 95 ? -9.145 0.048 6.108 1.00 80.81 95 SER A N 1
ATOM 729 C CA . SER A 1 95 ? -9.472 1.382 6.637 1.00 80.81 95 SER A CA 1
ATOM 730 C C . SER A 1 95 ? -10.223 2.247 5.636 1.00 80.81 95 SER A C 1
ATOM 732 O O . SER A 1 95 ? -11.128 2.965 6.039 1.00 80.81 95 SER A O 1
ATOM 734 N N . LEU A 1 96 ? -9.907 2.175 4.341 1.00 81.62 96 LEU A N 1
ATOM 735 C CA . LEU A 1 96 ? -10.679 2.889 3.323 1.00 81.62 96 LEU A CA 1
ATOM 736 C C . LEU A 1 96 ? -12.074 2.286 3.139 1.00 81.62 96 LEU A C 1
ATOM 738 O O . LEU A 1 96 ? -13.045 3.009 2.929 1.00 81.62 96 LEU A O 1
ATOM 742 N N . LEU A 1 97 ? -12.176 0.959 3.185 1.00 79.38 97 LEU A N 1
ATOM 743 C CA . LEU A 1 97 ? -13.448 0.272 3.016 1.00 79.38 97 LEU A CA 1
ATOM 744 C C . LEU A 1 97 ? -14.351 0.503 4.233 1.00 79.38 97 LEU A C 1
ATOM 746 O O . LEU A 1 97 ? -15.545 0.722 4.052 1.00 79.38 97 LEU A O 1
ATOM 750 N N . LEU A 1 98 ? -13.810 0.507 5.455 1.00 77.88 98 LEU A N 1
ATOM 751 C CA . LEU A 1 98 ? -14.520 0.541 6.745 1.00 77.88 98 LEU A CA 1
ATOM 752 C C . LEU A 1 98 ? -14.171 1.774 7.628 1.00 77.88 98 LEU A C 1
ATOM 754 O O . LEU A 1 98 ? -13.976 1.625 8.838 1.00 77.88 98 LEU A O 1
ATOM 758 N N . PRO A 1 99 ? -14.119 3.008 7.088 1.00 70.56 99 PRO A N 1
ATOM 759 C CA . PRO A 1 99 ? -13.423 4.135 7.717 1.00 70.56 99 PRO A CA 1
ATOM 760 C C . PRO A 1 99 ? -14.058 4.638 9.014 1.00 70.56 99 PRO A C 1
ATOM 762 O O . PRO A 1 99 ? -13.364 5.230 9.825 1.00 70.56 99 PRO A O 1
ATOM 765 N N . CYS A 1 100 ? -15.352 4.391 9.230 1.00 67.06 100 CYS A N 1
ATOM 766 C CA . CYS A 1 100 ? -16.064 4.769 10.458 1.00 67.06 100 CYS A CA 1
ATOM 767 C C . CYS A 1 100 ? -16.309 3.584 11.401 1.00 67.06 100 CYS A C 1
ATOM 769 O O . CYS A 1 100 ? -16.972 3.744 12.420 1.00 67.06 100 CYS A O 1
ATOM 771 N N . TYR A 1 101 ? -15.844 2.392 11.023 1.00 67.81 101 TYR A N 1
ATOM 772 C CA . TYR A 1 101 ? -16.128 1.153 11.742 1.00 67.81 101 TYR A CA 1
ATOM 773 C C . TYR A 1 101 ? -14.899 0.612 12.466 1.00 67.81 101 TYR A C 1
ATOM 775 O O . TYR A 1 101 ? -15.006 0.115 13.577 1.00 67.81 101 TYR A O 1
ATOM 783 N N . ILE A 1 102 ? -13.720 0.727 11.850 1.00 70.25 102 ILE A N 1
ATOM 784 C CA . ILE A 1 102 ? -12.481 0.178 12.421 1.00 70.25 102 ILE A CA 1
ATOM 785 C C . ILE A 1 102 ? -11.495 1.244 12.898 1.00 70.25 102 ILE A C 1
ATOM 787 O O . ILE A 1 102 ? -10.506 0.918 13.548 1.00 70.25 102 ILE A O 1
ATOM 791 N N . THR A 1 103 ? -11.741 2.515 12.584 1.00 71.69 103 THR A N 1
ATOM 792 C CA . THR A 1 103 ? -10.934 3.627 13.083 1.00 71.69 103 THR A CA 1
ATOM 793 C C . THR A 1 103 ? -11.812 4.828 13.406 1.00 71.69 103 THR A C 1
ATOM 795 O O . THR A 1 103 ? -12.771 5.129 12.705 1.00 71.69 103 THR A O 1
ATOM 798 N N . ASN A 1 104 ? -11.476 5.526 14.485 1.00 65.31 104 ASN A N 1
ATOM 799 C CA . ASN A 1 104 ? -12.030 6.832 14.841 1.00 65.31 104 ASN A CA 1
ATOM 800 C C . ASN A 1 104 ? -11.083 7.986 14.464 1.00 65.31 104 ASN A C 1
ATOM 802 O O . ASN A 1 104 ? -11.399 9.146 14.717 1.00 65.31 104 ASN A O 1
ATOM 806 N N . THR A 1 105 ? -9.916 7.671 13.895 1.00 68.38 105 THR A N 1
ATOM 807 C CA . THR A 1 105 ? -8.873 8.645 13.568 1.00 68.38 105 THR A CA 1
ATOM 808 C C . THR A 1 105 ? -8.375 8.423 12.142 1.00 68.38 105 THR A C 1
ATOM 810 O O . THR A 1 105 ? -8.089 7.296 11.735 1.00 68.38 105 THR A O 1
ATOM 813 N N . SER A 1 106 ? -8.240 9.495 11.364 1.00 67.12 106 SER A N 1
ATOM 814 C CA . SER A 1 106 ? -7.585 9.440 10.058 1.00 67.12 106 SER A CA 1
ATOM 815 C C . SER A 1 106 ? -6.175 10.012 10.143 1.00 67.12 106 SER A C 1
ATOM 817 O O . SER A 1 106 ? -6.002 11.165 10.529 1.00 67.12 106 SER A O 1
ATOM 819 N N . HIS A 1 107 ? -5.170 9.236 9.739 1.00 70.69 107 HIS A N 1
ATOM 820 C CA . HIS A 1 107 ? -3.769 9.663 9.770 1.00 70.69 107 HIS A CA 1
ATOM 821 C C . HIS A 1 107 ? -3.256 9.993 8.369 1.00 70.69 107 HIS A C 1
ATOM 823 O O . HIS A 1 107 ? -2.442 9.270 7.795 1.00 70.69 107 HIS A O 1
ATOM 829 N N . VAL A 1 108 ? -3.734 11.108 7.818 1.00 70.56 108 VAL A N 1
ATOM 830 C CA . VAL A 1 108 ? -3.356 11.594 6.481 1.00 70.56 108 VAL A CA 1
ATOM 831 C C . VAL A 1 108 ? -1.840 11.722 6.330 1.00 70.56 108 VAL A C 1
ATOM 833 O O . VAL A 1 108 ? -1.259 11.217 5.371 1.00 70.56 108 VAL A O 1
ATOM 836 N N . SER A 1 109 ? -1.172 12.302 7.330 1.00 73.25 109 SER A N 1
ATOM 837 C CA . SER A 1 109 ? 0.286 12.471 7.342 1.00 73.25 109 SER A CA 1
ATOM 838 C C . SER A 1 109 ? 1.053 11.148 7.281 1.00 73.25 109 SER A C 1
ATOM 840 O O . SER A 1 109 ? 2.211 11.128 6.874 1.00 73.25 109 SER A O 1
ATOM 842 N N . SER A 1 110 ? 0.441 10.022 7.658 1.00 74.75 110 SER A N 1
ATOM 843 C CA . SER A 1 110 ? 1.087 8.718 7.522 1.00 74.75 110 SER A CA 1
ATOM 844 C C . SER A 1 110 ? 1.201 8.310 6.050 1.00 74.75 110 SER A C 1
ATOM 846 O O . SER A 1 110 ? 2.234 7.793 5.642 1.00 74.75 110 SER A O 1
ATOM 848 N N . GLN A 1 111 ? 0.242 8.642 5.188 1.00 77.00 111 GLN A N 1
ATOM 849 C CA . GLN A 1 111 ? 0.365 8.305 3.764 1.00 77.00 111 GLN A CA 1
ATOM 850 C C . GLN A 1 111 ? 1.568 8.985 3.094 1.00 77.00 111 GLN A C 1
ATOM 852 O O . GLN A 1 111 ? 2.222 8.385 2.241 1.00 77.00 111 GLN A O 1
ATOM 857 N N . TYR A 1 112 ? 1.929 10.187 3.549 1.00 84.56 112 TYR A N 1
ATOM 858 C CA . TYR A 1 112 ? 3.149 10.877 3.132 1.00 84.56 112 TYR A CA 1
ATOM 859 C C . TYR A 1 112 ? 4.422 10.075 3.463 1.00 84.56 112 TYR A C 1
ATOM 861 O O . TYR A 1 112 ? 5.329 9.976 2.636 1.00 84.56 112 TYR A O 1
ATOM 869 N N . LEU A 1 113 ? 4.473 9.406 4.623 1.00 89.31 113 LEU A N 1
ATOM 870 C CA . LEU A 1 113 ? 5.619 8.574 5.013 1.00 89.31 113 LEU A CA 1
ATOM 871 C C . LEU A 1 113 ? 5.833 7.377 4.072 1.00 89.31 113 LEU A C 1
ATOM 873 O O . LEU A 1 113 ? 6.980 6.994 3.851 1.00 89.31 113 LEU A O 1
ATOM 877 N N . LEU A 1 114 ? 4.776 6.802 3.484 1.00 91.69 114 LEU A N 1
ATOM 878 C CA . LEU A 1 114 ? 4.912 5.729 2.484 1.00 91.69 114 LEU A CA 1
ATOM 879 C C . LEU A 1 114 ? 5.567 6.233 1.196 1.00 91.69 114 LEU A C 1
ATOM 881 O O . LEU A 1 114 ? 6.411 5.543 0.617 1.00 91.69 114 LEU A O 1
ATOM 885 N N . GLN A 1 115 ? 5.225 7.452 0.776 1.00 92.31 115 GLN A N 1
ATOM 886 C CA . GLN A 1 115 ? 5.849 8.080 -0.386 1.00 92.31 115 GLN A CA 1
ATOM 887 C C . GLN A 1 115 ? 7.325 8.381 -0.106 1.00 92.31 115 GLN A C 1
ATOM 889 O O . GLN A 1 115 ? 8.187 8.024 -0.908 1.00 92.31 115 GLN A O 1
ATOM 894 N N . LEU A 1 116 ? 7.645 8.919 1.075 1.00 92.56 116 LEU A N 1
ATOM 895 C CA . LEU A 1 116 ? 9.033 9.132 1.497 1.00 92.56 116 LEU A CA 1
ATOM 896 C C . LEU A 1 116 ? 9.830 7.826 1.595 1.00 92.56 116 LEU A C 1
ATOM 898 O O . LEU A 1 116 ? 10.978 7.773 1.161 1.00 92.56 116 LEU A O 1
ATOM 902 N N . MET A 1 117 ? 9.231 6.758 2.125 1.00 94.25 117 MET A N 1
ATOM 903 C CA . MET A 1 117 ? 9.865 5.441 2.195 1.00 94.25 117 MET A CA 1
ATOM 904 C C . MET A 1 117 ? 10.145 4.879 0.793 1.00 94.25 117 MET A C 1
ATOM 906 O O . MET A 1 117 ? 11.196 4.277 0.564 1.00 94.25 117 MET A O 1
ATOM 910 N N . THR A 1 118 ? 9.245 5.119 -0.162 1.00 95.44 118 THR A N 1
ATOM 911 C CA . THR A 1 118 ? 9.420 4.749 -1.574 1.00 95.44 118 THR A CA 1
ATOM 912 C C . THR A 1 118 ? 10.565 5.531 -2.218 1.00 95.44 118 THR A C 1
ATOM 914 O O . THR A 1 118 ? 11.450 4.932 -2.829 1.00 95.44 118 THR A O 1
ATOM 917 N N . LEU A 1 119 ? 10.609 6.853 -2.019 1.00 94.31 119 LEU A N 1
ATOM 918 C CA . LEU A 1 119 ? 11.703 7.711 -2.486 1.00 94.31 119 LEU A CA 1
ATOM 919 C C . LEU A 1 119 ? 13.047 7.305 -1.869 1.00 94.31 119 LEU A C 1
ATOM 921 O O . LEU A 1 119 ? 14.059 7.252 -2.563 1.00 94.31 119 LEU A O 1
ATOM 925 N N . TYR A 1 120 ? 13.061 6.943 -0.585 1.00 93.06 120 TYR A N 1
ATOM 926 C CA . TYR A 1 120 ? 14.251 6.415 0.074 1.00 93.06 120 TYR A CA 1
ATOM 927 C C . TYR A 1 120 ? 14.749 5.130 -0.600 1.00 93.06 120 TYR A C 1
ATOM 929 O O . TYR A 1 120 ? 15.936 5.021 -0.913 1.00 93.06 120 TYR A O 1
ATOM 937 N N . CYS A 1 121 ? 13.853 4.175 -0.874 1.00 92.69 121 CYS A N 1
ATOM 938 C CA . CYS A 1 121 ? 14.208 2.933 -1.565 1.00 92.69 121 CYS A CA 1
ATOM 939 C C . CYS A 1 121 ? 14.751 3.205 -2.974 1.00 92.69 121 CYS A C 1
ATOM 941 O O . CYS A 1 121 ? 15.776 2.636 -3.350 1.00 92.69 121 CYS A O 1
ATOM 943 N N . HIS A 1 122 ? 14.123 4.117 -3.719 1.00 92.81 122 HIS A N 1
ATOM 944 C CA . HIS A 1 122 ? 14.610 4.563 -5.023 1.00 92.81 122 HIS A CA 1
ATOM 945 C C . HIS A 1 122 ? 16.021 5.152 -4.938 1.00 92.81 122 HIS A C 1
ATOM 947 O O . HIS A 1 122 ? 16.909 4.732 -5.677 1.00 92.81 122 HIS A O 1
ATOM 953 N N . ASN A 1 123 ? 16.267 6.057 -3.990 1.00 89.81 123 ASN A N 1
ATOM 954 C CA . ASN A 1 123 ? 17.585 6.658 -3.798 1.00 89.81 123 ASN A CA 1
ATOM 955 C C . ASN A 1 123 ? 18.647 5.600 -3.468 1.00 89.81 123 ASN A C 1
ATOM 957 O O . ASN A 1 123 ? 19.782 5.689 -3.940 1.00 89.81 123 ASN A O 1
ATOM 961 N N . CYS A 1 124 ? 18.284 4.570 -2.701 1.00 87.75 124 CYS A N 1
ATOM 962 C CA . CYS A 1 124 ? 19.176 3.454 -2.400 1.00 87.75 124 CYS A CA 1
ATOM 963 C C . CYS A 1 124 ? 19.484 2.609 -3.643 1.00 87.75 124 CYS A C 1
ATOM 965 O O . CYS A 1 124 ? 20.641 2.284 -3.873 1.00 87.75 124 CYS A O 1
ATOM 967 N N . ILE A 1 125 ? 18.468 2.251 -4.432 1.00 86.75 125 ILE A N 1
ATOM 968 C CA . ILE A 1 125 ? 18.583 1.272 -5.527 1.00 86.75 125 ILE A CA 1
ATOM 969 C C . ILE A 1 125 ? 19.094 1.903 -6.831 1.00 86.75 125 ILE A C 1
ATOM 971 O O . ILE A 1 125 ? 19.808 1.255 -7.592 1.00 86.75 125 ILE A O 1
ATOM 975 N N . VAL A 1 126 ? 18.689 3.138 -7.128 1.00 86.88 126 VAL A N 1
ATOM 976 C CA . VAL A 1 126 ? 18.876 3.774 -8.445 1.00 86.88 126 VAL A CA 1
ATOM 977 C C . VAL A 1 126 ? 19.971 4.839 -8.431 1.00 86.88 126 VAL A C 1
ATOM 979 O O . VAL A 1 126 ? 20.677 4.996 -9.424 1.00 86.88 126 VAL A O 1
ATOM 982 N N . ILE A 1 127 ? 20.110 5.580 -7.330 1.00 82.25 127 ILE A N 1
ATOM 983 C CA . ILE A 1 127 ? 20.978 6.769 -7.266 1.00 82.25 127 ILE A CA 1
ATOM 984 C C . ILE A 1 127 ? 22.295 6.470 -6.554 1.00 82.25 127 ILE A C 1
ATOM 986 O O . ILE A 1 127 ? 23.354 6.948 -6.963 1.00 82.25 127 ILE A O 1
ATOM 990 N N . SER A 1 128 ? 22.239 5.700 -5.467 1.00 72.94 128 SER A N 1
ATOM 991 C CA . SER A 1 128 ? 23.413 5.428 -4.643 1.00 72.94 128 SER A CA 1
ATOM 992 C C . SER A 1 128 ? 24.449 4.626 -5.430 1.00 72.94 128 SER A C 1
ATOM 994 O O . SER A 1 128 ? 24.177 3.545 -5.939 1.00 72.94 128 SER A O 1
ATOM 996 N N . SER A 1 129 ? 25.668 5.156 -5.495 1.00 55.66 129 SER A N 1
ATOM 997 C CA . SER A 1 129 ? 26.802 4.580 -6.224 1.00 55.66 129 SER A CA 1
ATOM 998 C C . SER A 1 129 ? 27.523 3.451 -5.480 1.00 55.66 129 SER A C 1
ATOM 1000 O O . SER A 1 129 ? 28.575 3.004 -5.936 1.00 55.66 129 SER A O 1
ATOM 1002 N N . SER A 1 130 ? 27.026 3.031 -4.313 1.00 51.47 130 SER A N 1
ATOM 1003 C CA . SER A 1 130 ? 27.760 2.130 -3.429 1.00 51.47 130 SER A CA 1
ATOM 1004 C C . SER A 1 130 ? 27.412 0.663 -3.667 1.00 51.47 130 SER A C 1
ATOM 1006 O O . SER A 1 130 ? 26.266 0.297 -3.931 1.00 51.47 130 SER A O 1
ATOM 1008 N N . GLU A 1 131 ? 28.403 -0.199 -3.449 1.00 55.38 131 GLU A N 1
ATOM 1009 C CA . GLU A 1 131 ? 28.282 -1.664 -3.424 1.00 55.38 131 GLU A CA 1
ATOM 1010 C C . GLU A 1 131 ? 27.322 -2.190 -2.330 1.00 55.38 131 GLU A C 1
ATOM 1012 O O . GLU A 1 131 ? 27.207 -3.395 -2.123 1.00 55.38 131 GLU A O 1
ATOM 1017 N N . SER A 1 132 ? 26.608 -1.314 -1.609 1.00 68.06 132 SER A N 1
ATOM 1018 C CA . SER A 1 132 ? 25.843 -1.670 -0.415 1.00 68.06 132 SER A CA 1
ATOM 1019 C C . SER A 1 132 ? 24.444 -1.050 -0.347 1.00 68.06 132 SER A C 1
ATOM 1021 O O . SER A 1 132 ? 23.924 -0.806 0.739 1.00 68.06 132 SER A O 1
ATOM 1023 N N . TRP A 1 133 ? 23.769 -0.837 -1.480 1.00 77.12 133 TRP A N 1
ATOM 1024 C CA . TRP A 1 133 ? 22.334 -0.497 -1.476 1.00 77.12 133 TRP A CA 1
ATOM 1025 C C . TRP A 1 133 ? 21.491 -1.503 -0.662 1.00 77.12 133 TRP A C 1
ATOM 1027 O O . TRP A 1 133 ? 20.516 -1.118 -0.017 1.00 77.12 133 TRP A O 1
ATOM 1037 N N . LEU A 1 134 ? 21.935 -2.765 -0.594 1.00 76.94 134 LEU A N 1
ATOM 1038 C CA . LEU A 1 134 ? 21.400 -3.809 0.287 1.00 76.94 134 LEU A CA 1
ATOM 1039 C C . LEU A 1 134 ? 21.408 -3.405 1.770 1.00 76.94 134 LEU A C 1
ATOM 1041 O O . LEU A 1 134 ? 20.411 -3.586 2.468 1.00 76.94 134 LEU A O 1
ATOM 1045 N N . SER A 1 135 ? 22.515 -2.840 2.266 1.00 80.12 135 SER A N 1
ATOM 1046 C CA . SER A 1 135 ? 22.610 -2.425 3.672 1.00 80.12 135 SER A CA 1
ATOM 1047 C C . SER A 1 135 ? 21.730 -1.215 3.967 1.00 80.12 135 SER A C 1
ATOM 1049 O O . SER A 1 135 ? 21.142 -1.135 5.046 1.00 80.12 135 SER A O 1
ATOM 1051 N N . SER A 1 136 ? 21.573 -0.303 3.006 1.00 84.44 136 SER A N 1
ATOM 1052 C CA . SER A 1 136 ? 20.653 0.827 3.138 1.00 84.44 136 SER A CA 1
ATOM 1053 C C . SER A 1 136 ? 19.197 0.366 3.209 1.00 84.44 136 SER A C 1
ATOM 1055 O O . SER A 1 136 ? 18.455 0.829 4.072 1.00 84.44 136 SER A O 1
ATOM 1057 N N . LEU A 1 137 ? 18.794 -0.613 2.394 1.00 85.50 137 LEU A N 1
ATOM 1058 C CA . LEU A 1 137 ? 17.456 -1.210 2.474 1.00 85.50 137 LEU A CA 1
ATOM 1059 C C . LEU A 1 137 ? 17.205 -1.937 3.807 1.00 85.50 137 LEU A C 1
ATOM 1061 O O . LEU A 1 137 ? 16.103 -1.858 4.358 1.00 85.50 137 LEU A O 1
ATOM 1065 N N . ASN A 1 138 ? 18.229 -2.563 4.393 1.00 85.06 138 ASN A N 1
ATOM 1066 C CA . ASN A 1 138 ? 18.113 -3.174 5.719 1.00 85.06 138 ASN A CA 1
ATOM 1067 C C . ASN A 1 138 ? 17.765 -2.153 6.819 1.00 85.06 138 ASN A C 1
ATOM 1069 O O . ASN A 1 138 ? 17.067 -2.516 7.768 1.00 85.06 138 ASN A O 1
ATOM 1073 N N . LYS A 1 139 ? 18.152 -0.872 6.685 1.00 85.19 139 LYS A N 1
ATOM 1074 C CA . LYS A 1 139 ? 17.796 0.186 7.657 1.00 85.19 139 LYS A CA 1
ATOM 1075 C C . LYS A 1 139 ? 16.287 0.419 7.751 1.00 85.19 139 LYS A C 1
ATOM 1077 O O . LYS A 1 139 ? 15.787 0.750 8.820 1.00 85.19 139 LYS A O 1
ATOM 1082 N N . VAL A 1 140 ? 15.554 0.182 6.664 1.00 84.56 140 VAL A N 1
ATOM 1083 C CA . VAL A 1 140 ? 14.081 0.236 6.623 1.00 84.56 140 VAL A CA 1
ATOM 1084 C C . VAL A 1 140 ? 13.437 -1.157 6.705 1.00 84.56 140 VAL A C 1
ATOM 1086 O O . VAL A 1 140 ? 12.244 -1.321 6.449 1.00 84.56 140 VAL A O 1
ATOM 1089 N N . SER A 1 141 ? 14.207 -2.161 7.145 1.00 88.12 141 SER A N 1
ATOM 1090 C CA . SER A 1 141 ? 13.792 -3.560 7.322 1.00 88.12 141 SER A CA 1
ATOM 1091 C C . SER A 1 141 ? 13.410 -4.295 6.028 1.00 88.12 141 SER A C 1
ATOM 1093 O O . SER A 1 141 ? 12.532 -5.158 6.060 1.00 88.12 141 SER A O 1
ATOM 1095 N N . PHE A 1 142 ? 14.073 -3.988 4.907 1.00 87.69 142 PHE A N 1
ATOM 1096 C CA . PHE A 1 142 ? 13.998 -4.796 3.688 1.00 87.69 142 PHE A CA 1
ATOM 1097 C C . PHE A 1 142 ? 15.261 -5.652 3.506 1.00 87.69 142 PHE A C 1
ATOM 1099 O O . PHE A 1 142 ? 16.254 -5.190 2.951 1.00 87.69 142 PHE A O 1
ATOM 1106 N N . ASN A 1 143 ? 15.198 -6.917 3.930 1.00 82.56 143 ASN A N 1
ATOM 1107 C CA . ASN A 1 143 ? 16.233 -7.922 3.688 1.00 82.56 143 ASN A CA 1
ATOM 1108 C C . ASN A 1 143 ? 15.963 -8.712 2.398 1.00 82.56 143 ASN A C 1
ATOM 1110 O O . ASN A 1 143 ? 15.423 -9.823 2.420 1.00 82.56 143 ASN A O 1
ATOM 1114 N N . ILE A 1 144 ? 16.386 -8.157 1.267 1.00 77.69 144 ILE A N 1
ATOM 1115 C CA . ILE A 1 144 ? 16.098 -8.715 -0.060 1.00 77.69 144 ILE A CA 1
ATOM 1116 C C . ILE A 1 144 ? 16.811 -10.042 -0.380 1.00 77.69 144 ILE A C 1
ATOM 1118 O O . ILE A 1 144 ? 16.665 -10.547 -1.487 1.00 77.69 144 ILE A O 1
ATOM 1122 N N . SER A 1 145 ? 17.575 -10.616 0.556 1.00 75.00 145 SER A N 1
ATOM 1123 C CA . SER A 1 145 ? 18.056 -12.003 0.433 1.00 75.00 145 SER A CA 1
ATOM 1124 C C . SER A 1 145 ? 16.929 -13.031 0.588 1.00 75.00 145 SER A C 1
ATOM 1126 O O . SER A 1 145 ? 17.083 -14.184 0.198 1.00 75.00 145 SER A O 1
ATOM 1128 N N . SER A 1 146 ? 15.779 -12.609 1.123 1.00 79.38 146 SER A N 1
ATOM 1129 C CA . SER A 1 146 ? 14.572 -13.424 1.245 1.00 79.38 146 SER A CA 1
ATOM 1130 C C . SER A 1 146 ? 13.504 -12.974 0.252 1.00 79.38 146 SER A C 1
ATOM 1132 O O . SER A 1 146 ? 13.265 -11.773 0.080 1.00 79.38 146 SER A O 1
ATOM 1134 N N . PHE A 1 147 ? 12.800 -13.938 -0.347 1.00 82.69 147 PHE A N 1
ATOM 1135 C CA . PHE A 1 147 ? 11.651 -13.642 -1.199 1.00 82.69 147 PHE A CA 1
ATOM 1136 C C . PHE A 1 147 ? 10.585 -12.837 -0.449 1.00 82.69 147 PHE A C 1
ATOM 1138 O O . PHE A 1 147 ? 10.141 -11.816 -0.960 1.00 82.69 147 PHE A O 1
ATOM 1145 N N . THR A 1 148 ? 10.236 -13.222 0.782 1.00 82.31 148 THR A N 1
ATOM 1146 C CA . THR A 1 148 ? 9.243 -12.516 1.608 1.00 82.31 148 THR A CA 1
ATOM 1147 C C . THR A 1 148 ? 9.548 -11.027 1.739 1.00 82.31 148 THR A C 1
ATOM 1149 O O . THR A 1 148 ? 8.680 -10.179 1.535 1.00 82.31 148 THR A O 1
ATOM 1152 N N . SER A 1 149 ? 10.793 -10.668 2.056 1.00 85.44 149 SER A N 1
ATOM 1153 C CA . SER A 1 149 ? 11.137 -9.258 2.197 1.00 85.44 149 SER A CA 1
ATOM 1154 C C . SER A 1 149 ? 11.213 -8.529 0.857 1.00 85.44 149 SER A C 1
ATOM 1156 O O . SER A 1 149 ? 10.929 -7.332 0.816 1.00 85.44 149 SER A O 1
ATOM 1158 N N . TRP A 1 150 ? 11.607 -9.211 -0.218 1.00 87.44 150 TRP A N 1
ATOM 1159 C CA . TRP A 1 150 ? 11.571 -8.645 -1.563 1.00 87.44 150 TRP A CA 1
ATOM 1160 C C . TRP A 1 150 ? 10.126 -8.409 -2.027 1.00 87.44 150 TRP A C 1
ATOM 1162 O O . TRP A 1 150 ? 9.805 -7.338 -2.529 1.00 87.44 150 TRP A O 1
ATOM 1172 N N . HIS A 1 151 ? 9.221 -9.350 -1.766 1.00 87.81 151 HIS A N 1
ATOM 1173 C CA . HIS A 1 151 ? 7.794 -9.196 -2.015 1.00 87.81 151 HIS A CA 1
ATOM 1174 C C . HIS A 1 151 ? 7.231 -7.998 -1.242 1.00 87.81 151 HIS A C 1
ATOM 1176 O O . HIS A 1 151 ? 6.546 -7.163 -1.818 1.00 87.81 151 HIS A O 1
ATOM 1182 N N . ARG A 1 152 ? 7.595 -7.827 0.033 1.00 90.44 152 ARG A N 1
ATOM 1183 C CA . ARG A 1 152 ? 7.196 -6.646 0.818 1.00 90.44 152 ARG A CA 1
ATOM 1184 C C . ARG A 1 152 ? 7.733 -5.332 0.246 1.00 90.44 152 ARG A C 1
ATOM 1186 O O . ARG A 1 152 ? 7.045 -4.317 0.328 1.00 90.44 152 ARG A O 1
ATOM 1193 N N . LEU A 1 153 ? 8.924 -5.340 -0.358 1.00 93.19 153 LEU A N 1
ATOM 1194 C CA . LEU A 1 153 ? 9.419 -4.191 -1.118 1.00 93.19 153 LEU A CA 1
ATOM 1195 C C . LEU A 1 153 ? 8.514 -3.928 -2.329 1.00 93.19 153 LEU A C 1
ATOM 1197 O O . LEU A 1 153 ? 8.112 -2.788 -2.536 1.00 93.19 153 LEU A O 1
ATOM 1201 N N . ILE A 1 154 ? 8.133 -4.958 -3.089 1.00 93.50 154 ILE A N 1
ATOM 1202 C CA . ILE A 1 154 ? 7.166 -4.828 -4.191 1.00 93.50 154 ILE A CA 1
ATOM 1203 C C . ILE A 1 154 ? 5.821 -4.279 -3.695 1.00 93.50 154 ILE A C 1
ATOM 1205 O O . ILE A 1 154 ? 5.283 -3.369 -4.321 1.00 93.50 154 ILE A O 1
ATOM 1209 N N . LEU A 1 155 ? 5.311 -4.740 -2.550 1.00 92.19 155 LEU A N 1
ATOM 1210 C CA . LEU A 1 155 ? 4.066 -4.226 -1.972 1.00 92.19 155 LEU A CA 1
ATOM 1211 C C . LEU A 1 155 ? 4.146 -2.737 -1.616 1.00 92.19 155 LEU A C 1
ATOM 1213 O O . LEU A 1 155 ? 3.187 -2.014 -1.863 1.00 92.19 155 LEU A O 1
ATOM 1217 N N . LEU A 1 156 ? 5.285 -2.243 -1.111 1.00 95.25 156 LEU A N 1
ATOM 1218 C CA . LEU A 1 156 ? 5.487 -0.800 -0.904 1.00 95.25 156 LEU A CA 1
ATOM 1219 C C . LEU A 1 156 ? 5.318 -0.024 -2.220 1.00 95.25 156 LEU A C 1
ATOM 1221 O O . LEU A 1 156 ? 4.661 1.014 -2.257 1.00 95.25 156 LEU A O 1
ATOM 1225 N N . HIS A 1 157 ? 5.878 -0.545 -3.311 1.00 95.69 157 HIS A N 1
ATOM 1226 C CA . HIS A 1 157 ? 5.788 0.087 -4.626 1.00 95.69 157 HIS A CA 1
ATOM 1227 C C . HIS A 1 157 ? 4.363 0.027 -5.193 1.00 95.69 157 HIS A C 1
ATOM 1229 O O . HIS A 1 157 ? 3.891 1.003 -5.775 1.00 95.69 157 HIS A O 1
ATOM 1235 N N . VAL A 1 158 ? 3.653 -1.086 -4.985 1.00 94.69 158 VAL A N 1
ATOM 1236 C CA . VAL A 1 158 ? 2.225 -1.211 -5.314 1.00 94.69 158 VAL A CA 1
ATOM 1237 C C . VAL A 1 158 ? 1.415 -0.170 -4.538 1.00 94.69 158 VAL A C 1
ATOM 1239 O O . VAL A 1 158 ? 0.634 0.562 -5.141 1.00 94.69 158 VAL A O 1
ATOM 1242 N N . LEU A 1 159 ? 1.650 -0.031 -3.230 1.00 92.69 159 LEU A N 1
ATOM 1243 C CA . LEU A 1 159 ? 0.997 0.977 -2.392 1.00 92.69 159 LEU A CA 1
ATOM 1244 C C . LEU A 1 159 ? 1.258 2.404 -2.874 1.00 92.69 159 LEU A C 1
ATOM 1246 O O . LEU A 1 159 ? 0.333 3.209 -2.894 1.00 92.69 159 LEU A O 1
ATOM 1250 N N . ALA A 1 160 ? 2.477 2.721 -3.309 1.00 93.81 160 ALA A N 1
ATOM 1251 C CA . ALA A 1 160 ? 2.786 4.034 -3.867 1.00 93.81 160 ALA A CA 1
ATOM 1252 C C . ALA A 1 160 ? 2.001 4.311 -5.166 1.00 93.81 160 ALA A C 1
ATOM 1254 O O . ALA A 1 160 ? 1.443 5.398 -5.326 1.00 93.81 160 ALA A O 1
ATOM 1255 N N . ILE A 1 161 ? 1.869 3.324 -6.066 1.00 93.38 161 ILE A N 1
ATOM 1256 C CA . ILE A 1 161 ? 1.047 3.455 -7.287 1.00 93.38 161 ILE A CA 1
ATOM 1257 C C . ILE A 1 161 ? -0.448 3.580 -6.981 1.00 93.38 161 ILE A C 1
ATOM 1259 O O . ILE A 1 161 ? -1.155 4.338 -7.656 1.00 93.38 161 ILE A O 1
ATOM 1263 N N . LEU A 1 162 ? -0.927 2.862 -5.969 1.00 91.00 162 LEU A N 1
ATOM 1264 C CA . LEU A 1 162 ? -2.317 2.900 -5.520 1.00 91.00 162 LEU A CA 1
ATOM 1265 C C . LEU A 1 162 ? -2.606 4.025 -4.527 1.00 91.00 162 LEU A C 1
ATOM 1267 O O . LEU A 1 162 ? -3.756 4.169 -4.128 1.00 91.00 162 LEU A O 1
ATOM 1271 N N . GLY A 1 163 ? -1.616 4.846 -4.167 1.00 88.06 163 GLY A N 1
ATOM 1272 C CA . GLY A 1 163 ? -1.743 5.917 -3.176 1.00 88.06 163 GLY A CA 1
ATOM 1273 C C . GLY A 1 163 ? -3.027 6.742 -3.325 1.00 88.06 163 GLY A C 1
ATOM 1274 O O . GLY A 1 163 ? -3.802 6.780 -2.375 1.00 88.06 163 GLY A O 1
ATOM 1275 N N . PRO A 1 164 ? -3.334 7.296 -4.518 1.00 86.38 164 PRO A N 1
ATOM 1276 C CA . PRO A 1 164 ? -4.574 8.047 -4.733 1.00 86.38 164 PRO A CA 1
ATOM 1277 C C . PRO A 1 164 ? -5.855 7.237 -4.507 1.00 86.38 164 PRO A C 1
ATOM 1279 O O . PRO A 1 164 ? -6.861 7.778 -4.071 1.00 86.38 164 PRO A O 1
ATOM 1282 N N . VAL A 1 165 ? -5.834 5.936 -4.808 1.00 87.69 165 VAL A N 1
ATOM 1283 C CA . VAL A 1 165 ? -6.977 5.035 -4.596 1.00 87.69 165 VAL A CA 1
ATOM 1284 C C . VAL A 1 165 ? -7.212 4.807 -3.099 1.00 87.69 165 VAL A C 1
ATOM 1286 O O . VAL A 1 165 ? -8.359 4.699 -2.672 1.00 87.69 165 VAL A O 1
ATOM 1289 N N . LEU A 1 166 ? -6.130 4.736 -2.317 1.00 86.19 166 LEU A N 1
ATOM 1290 C CA . LEU A 1 166 ? -6.117 4.447 -0.878 1.00 86.19 166 LEU A CA 1
ATOM 1291 C C . LEU A 1 166 ? -6.286 5.691 0.006 1.00 86.19 166 LEU A C 1
ATOM 1293 O O . LEU A 1 166 ? -6.340 5.580 1.231 1.00 86.19 166 LEU A O 1
ATOM 1297 N N . ASP A 1 167 ? -6.354 6.873 -0.595 1.00 84.50 167 ASP A N 1
ATOM 1298 C CA . ASP A 1 167 ? -6.492 8.150 0.089 1.00 84.50 167 ASP A CA 1
ATOM 1299 C C . ASP A 1 167 ? -7.902 8.704 -0.118 1.00 84.50 167 ASP A C 1
ATOM 1301 O O . ASP A 1 167 ? -8.303 9.070 -1.225 1.00 84.50 167 ASP A O 1
ATOM 1305 N N . TYR A 1 168 ? -8.666 8.773 0.972 1.00 81.19 168 TYR A N 1
ATOM 1306 C CA . TYR A 1 168 ? -10.046 9.248 0.949 1.00 81.19 168 TYR A CA 1
ATOM 1307 C C . TYR A 1 168 ? -10.166 10.689 0.424 1.00 81.19 168 TYR A C 1
ATOM 1309 O O . TYR A 1 168 ? -11.223 11.057 -0.083 1.00 81.19 168 TYR A O 1
ATOM 1317 N N . ARG A 1 169 ? -9.101 11.506 0.495 1.00 81.38 169 ARG A N 1
ATOM 1318 C CA . ARG A 1 169 ? -9.112 12.914 0.055 1.00 81.38 169 ARG A CA 1
ATOM 1319 C C . ARG A 1 169 ? -9.253 13.058 -1.458 1.00 81.38 169 ARG A C 1
ATOM 1321 O O . ARG A 1 169 ? -9.574 14.137 -1.947 1.00 81.38 169 ARG A O 1
ATOM 1328 N N . PHE A 1 170 ? -9.033 11.982 -2.215 1.00 82.88 170 PHE A N 1
ATOM 1329 C CA . PHE A 1 170 ? -9.301 11.958 -3.653 1.00 82.88 170 PHE A CA 1
ATOM 1330 C C . PHE A 1 170 ? -10.777 11.726 -3.983 1.00 82.88 170 PHE A C 1
ATOM 1332 O O . PHE A 1 170 ? -11.163 11.849 -5.143 1.00 82.88 170 PHE A O 1
ATOM 1339 N N . TYR A 1 171 ? -11.616 11.418 -2.993 1.00 81.38 171 TYR A N 1
ATOM 1340 C CA . TYR A 1 171 ? -13.011 11.080 -3.211 1.00 81.38 171 TYR A CA 1
ATOM 1341 C C . TYR A 1 171 ? -13.938 12.292 -2.986 1.00 81.38 171 TYR A C 1
ATOM 1343 O O . TYR A 1 171 ? -13.866 12.934 -1.940 1.00 81.38 171 TYR A O 1
ATOM 1351 N N . PRO A 1 172 ? -14.868 12.594 -3.918 1.00 68.62 172 PRO A N 1
ATOM 1352 C CA . PRO A 1 172 ? -15.607 13.865 -3.932 1.00 68.62 172 PRO A CA 1
ATOM 1353 C C . PRO A 1 172 ? -16.453 14.200 -2.698 1.00 68.62 172 PRO A C 1
ATOM 1355 O O . PRO A 1 172 ? -16.692 15.373 -2.442 1.00 68.62 172 PRO A O 1
ATOM 1358 N N . THR A 1 173 ? -16.956 13.202 -1.968 1.00 66.44 173 THR A N 1
ATOM 1359 C CA . THR A 1 173 ? -17.854 13.424 -0.820 1.00 66.44 173 THR A CA 1
ATOM 1360 C C . THR A 1 173 ? -17.139 13.357 0.529 1.00 66.44 173 THR A C 1
ATOM 1362 O O . THR A 1 173 ? -17.799 13.413 1.568 1.00 66.44 173 THR A O 1
ATOM 1365 N N . TRP A 1 174 ? -15.802 13.244 0.547 1.00 66.19 174 TRP A N 1
ATOM 1366 C CA . TRP A 1 174 ? -15.030 13.312 1.786 1.00 66.19 174 TRP A CA 1
ATOM 1367 C C . TRP A 1 174 ? -14.686 14.770 2.124 1.00 66.19 174 TRP A C 1
ATOM 1369 O O . TRP A 1 174 ? -13.632 15.294 1.780 1.00 66.19 174 TRP A O 1
ATOM 1379 N N . ASN A 1 175 ? -15.618 15.441 2.799 1.00 53.03 175 ASN A N 1
ATOM 1380 C CA . ASN A 1 175 ? -15.637 16.899 2.975 1.00 53.03 175 ASN A CA 1
ATOM 1381 C C . ASN A 1 175 ? -14.690 17.458 4.057 1.00 53.03 175 ASN A C 1
ATOM 1383 O O . ASN A 1 175 ? -14.836 18.619 4.434 1.00 53.03 175 ASN A O 1
ATOM 1387 N N . GLN A 1 176 ? -13.779 16.660 4.617 1.00 59.53 176 GLN A N 1
ATOM 1388 C CA . GLN A 1 176 ? -13.020 17.086 5.801 1.00 59.53 176 GLN A CA 1
ATOM 1389 C C . GLN A 1 176 ? -11.690 17.769 5.462 1.00 59.53 176 GLN A C 1
ATOM 1391 O O . GLN A 1 176 ? -11.361 18.762 6.102 1.00 59.53 176 GLN A O 1
ATOM 1396 N N . GLU A 1 177 ? -10.962 17.313 4.436 1.00 68.50 177 GLU A N 1
ATOM 1397 C CA . GLU A 1 177 ? -9.671 17.896 4.043 1.00 68.50 177 GLU A CA 1
ATOM 1398 C C . GLU A 1 177 ? -9.416 17.724 2.539 1.00 68.50 177 GLU A C 1
ATOM 1400 O O . GLU A 1 177 ? -9.426 16.607 2.019 1.00 68.50 177 GLU A O 1
ATOM 1405 N N . ALA A 1 178 ? -9.155 18.827 1.831 1.00 73.81 178 ALA A N 1
ATOM 1406 C CA . ALA A 1 178 ? -8.686 18.770 0.450 1.00 73.81 178 ALA A CA 1
ATOM 1407 C C . ALA A 1 178 ? -7.206 18.361 0.416 1.00 73.81 178 ALA A C 1
ATOM 1409 O O . ALA A 1 178 ? -6.405 18.829 1.227 1.00 73.81 178 ALA A O 1
ATOM 1410 N N . ILE A 1 179 ? -6.823 17.515 -0.542 1.00 79.69 179 ILE A N 1
ATOM 1411 C CA . ILE A 1 179 ? -5.407 17.213 -0.760 1.00 79.69 179 ILE A CA 1
ATOM 1412 C C . ILE A 1 179 ? -4.654 18.459 -1.247 1.00 79.69 179 ILE A C 1
ATOM 1414 O O . ILE A 1 179 ? -5.124 19.167 -2.140 1.00 79.69 179 ILE A O 1
ATOM 1418 N N . SER A 1 180 ? -3.482 18.710 -0.663 1.00 81.88 180 SER A N 1
ATOM 1419 C CA . SER A 1 180 ? -2.626 19.841 -1.019 1.00 81.88 180 SER A CA 1
ATOM 1420 C C . SER A 1 180 ? -1.811 19.577 -2.297 1.00 81.88 180 SER A C 1
ATOM 1422 O O . SER A 1 180 ? -1.533 18.425 -2.649 1.00 81.88 180 SER A O 1
ATOM 1424 N N . ASP A 1 181 ? -1.380 20.638 -2.986 1.00 81.00 181 ASP A N 1
ATOM 1425 C CA . ASP A 1 181 ? -0.497 20.503 -4.156 1.00 81.00 181 ASP A CA 1
ATOM 1426 C C . ASP A 1 181 ? 0.843 19.824 -3.811 1.00 81.00 181 ASP A C 1
ATOM 1428 O O . ASP A 1 181 ? 1.241 18.915 -4.547 1.00 81.00 181 ASP A O 1
ATOM 1432 N N . PRO A 1 182 ? 1.526 20.155 -2.691 1.00 84.19 182 PRO A N 1
ATOM 1433 C CA . PRO A 1 182 ? 2.745 19.453 -2.283 1.00 84.19 182 PRO A CA 1
ATOM 1434 C C . PRO A 1 182 ? 2.550 17.948 -2.058 1.00 84.19 182 PRO A C 1
ATOM 1436 O O . PRO A 1 182 ? 3.406 17.149 -2.452 1.00 84.19 182 PRO A O 1
ATOM 1439 N N . ASP A 1 183 ? 1.416 17.538 -1.481 1.00 84.44 183 ASP A N 1
ATOM 1440 C CA . ASP A 1 183 ? 1.091 16.117 -1.324 1.00 84.44 183 ASP A CA 1
ATOM 1441 C C . ASP A 1 183 ? 0.938 15.443 -2.691 1.00 84.44 183 ASP A C 1
ATOM 1443 O O . ASP A 1 183 ? 1.501 14.371 -2.925 1.00 84.44 183 ASP A O 1
ATOM 1447 N N . CYS A 1 184 ? 0.236 16.092 -3.628 1.00 84.75 184 CYS A N 1
ATOM 1448 C CA . CYS A 1 184 ? 0.088 15.584 -4.991 1.00 84.75 184 CYS A CA 1
ATOM 1449 C C . CYS A 1 184 ? 1.445 15.439 -5.697 1.00 84.75 184 CYS A C 1
ATOM 1451 O O . CYS A 1 184 ? 1.682 14.424 -6.356 1.00 84.75 184 CYS A O 1
ATOM 1453 N N . MET A 1 185 ? 2.348 16.413 -5.534 1.00 85.56 185 MET A N 1
ATOM 1454 C CA . MET A 1 185 ? 3.704 16.354 -6.093 1.00 85.56 185 MET A CA 1
ATOM 1455 C C . MET A 1 185 ? 4.516 15.213 -5.496 1.00 85.56 185 MET A C 1
ATOM 1457 O O . MET A 1 185 ? 5.173 14.482 -6.231 1.00 85.56 185 MET A O 1
ATOM 1461 N N . THR A 1 186 ? 4.426 15.005 -4.185 1.00 89.25 186 THR A N 1
ATOM 1462 C CA . THR A 1 186 ? 5.142 13.916 -3.513 1.00 89.25 186 THR A CA 1
ATOM 1463 C C . THR A 1 186 ? 4.643 12.555 -3.988 1.00 89.25 186 THR A C 1
ATOM 1465 O O . THR A 1 186 ? 5.444 11.664 -4.270 1.00 89.25 186 THR A O 1
ATOM 1468 N N . ILE A 1 187 ? 3.323 12.397 -4.138 1.00 89.38 187 ILE A N 1
ATOM 1469 C CA . ILE A 1 187 ? 2.728 11.178 -4.692 1.00 89.38 187 ILE A CA 1
ATOM 1470 C C . ILE A 1 187 ? 3.203 10.969 -6.135 1.00 89.38 187 ILE A C 1
ATOM 1472 O O . ILE A 1 187 ? 3.641 9.872 -6.474 1.00 89.38 187 ILE A O 1
ATOM 1476 N N . ALA A 1 188 ? 3.172 11.998 -6.988 1.00 89.50 188 ALA A N 1
ATOM 1477 C CA . ALA A 1 188 ? 3.680 11.893 -8.357 1.00 89.50 188 ALA A CA 1
ATOM 1478 C C . ALA A 1 188 ? 5.159 11.485 -8.381 1.00 89.50 188 ALA A C 1
ATOM 1480 O O . ALA A 1 188 ? 5.530 10.535 -9.067 1.00 89.50 188 ALA A O 1
ATOM 1481 N N . GLN A 1 189 ? 5.996 12.149 -7.584 1.00 91.94 189 GLN A N 1
ATOM 1482 C CA . GLN A 1 189 ? 7.423 11.862 -7.500 1.00 91.94 189 GLN A CA 1
ATOM 1483 C C . GLN A 1 189 ? 7.675 10.414 -7.073 1.00 91.94 189 GLN A C 1
ATOM 1485 O O . GLN A 1 189 ? 8.442 9.704 -7.721 1.00 91.94 189 GLN A O 1
ATOM 1490 N N . ALA A 1 190 ? 7.004 9.944 -6.020 1.00 94.12 190 ALA A N 1
ATOM 1491 C CA . ALA A 1 190 ? 7.147 8.577 -5.537 1.00 94.12 190 ALA A CA 1
ATOM 1492 C C . ALA A 1 190 ? 6.693 7.549 -6.580 1.00 94.12 190 ALA A C 1
ATOM 1494 O O . ALA A 1 190 ? 7.370 6.545 -6.784 1.00 94.12 190 ALA A O 1
ATOM 1495 N N . ARG A 1 191 ? 5.614 7.813 -7.322 1.00 93.00 191 ARG A N 1
ATOM 1496 C CA . ARG A 1 191 ? 5.167 6.938 -8.417 1.00 93.00 191 ARG A CA 1
ATOM 1497 C C . ARG A 1 191 ? 6.168 6.881 -9.568 1.00 93.00 191 ARG A C 1
ATOM 1499 O O . ARG A 1 191 ? 6.423 5.802 -10.099 1.00 93.00 191 ARG A O 1
ATOM 1506 N N . GLY A 1 192 ? 6.785 8.003 -9.932 1.00 92.88 192 GLY A N 1
ATOM 1507 C CA . GLY A 1 192 ? 7.882 8.003 -10.900 1.00 92.88 192 GLY A CA 1
ATOM 1508 C C . GLY A 1 192 ? 9.093 7.228 -10.393 1.00 92.88 192 GLY A C 1
ATOM 1509 O O . GLY A 1 192 ? 9.687 6.443 -11.135 1.00 92.88 192 GLY A O 1
ATOM 1510 N N . ALA A 1 193 ? 9.409 7.389 -9.106 1.00 95.38 193 ALA A N 1
ATOM 1511 C CA . ALA A 1 193 ? 10.479 6.669 -8.429 1.00 95.38 193 ALA A CA 1
ATOM 1512 C C . ALA A 1 193 ? 10.234 5.156 -8.440 1.00 95.38 193 ALA A C 1
ATOM 1514 O O . ALA A 1 193 ? 11.175 4.393 -8.660 1.00 95.38 193 ALA A O 1
ATOM 1515 N N . VAL A 1 194 ? 8.978 4.711 -8.301 1.00 96.06 194 VAL A N 1
ATOM 1516 C CA . VAL A 1 194 ? 8.609 3.299 -8.468 1.00 96.06 194 VAL A CA 1
ATOM 1517 C C . VAL A 1 194 ? 8.995 2.799 -9.852 1.00 96.06 194 VAL A C 1
ATOM 1519 O O . VAL A 1 194 ? 9.704 1.800 -9.963 1.00 96.06 194 VAL A O 1
ATOM 1522 N N . MET A 1 195 ? 8.573 3.501 -10.904 1.00 93.50 195 MET A N 1
ATOM 1523 C CA . MET A 1 195 ? 8.818 3.074 -12.284 1.00 93.50 195 MET A CA 1
ATOM 1524 C C . MET A 1 195 ? 10.314 2.944 -12.582 1.00 93.50 195 MET A C 1
ATOM 1526 O O . MET A 1 195 ? 10.746 1.959 -13.183 1.00 93.50 195 MET A O 1
ATOM 1530 N N . GLU A 1 196 ? 11.127 3.900 -12.130 1.00 93.31 196 GLU A N 1
ATOM 1531 C CA . GLU A 1 196 ? 12.581 3.814 -12.288 1.00 93.31 196 GLU A CA 1
ATOM 1532 C C . GLU A 1 196 ? 13.204 2.698 -11.440 1.00 93.31 196 GLU A C 1
ATOM 1534 O O . GLU A 1 196 ? 14.081 1.984 -11.925 1.00 93.31 196 GLU A O 1
ATOM 1539 N N . THR A 1 197 ? 12.728 2.501 -10.210 1.00 93.88 197 THR A N 1
ATOM 1540 C CA . THR A 1 197 ? 13.242 1.460 -9.307 1.00 93.88 197 THR A CA 1
ATOM 1541 C C . THR A 1 197 ? 12.972 0.065 -9.854 1.00 93.88 197 THR A C 1
ATOM 1543 O O . THR A 1 197 ? 13.894 -0.741 -9.950 1.00 93.88 197 THR A O 1
ATOM 1546 N N . ILE A 1 198 ? 11.743 -0.219 -10.289 1.00 94.44 198 ILE A N 1
ATOM 1547 C CA . ILE A 1 198 ? 11.373 -1.522 -10.858 1.00 94.44 198 ILE A CA 1
ATOM 1548 C C . ILE A 1 198 ? 12.143 -1.804 -12.157 1.00 94.44 198 ILE A C 1
ATOM 1550 O O . ILE A 1 198 ? 12.600 -2.932 -12.379 1.00 94.44 198 ILE A O 1
ATOM 1554 N N . ASN A 1 199 ? 12.343 -0.783 -12.996 1.00 91.44 199 ASN A N 1
ATOM 1555 C CA . ASN A 1 199 ? 13.177 -0.912 -14.188 1.00 91.44 199 ASN A CA 1
ATOM 1556 C C . ASN A 1 199 ? 14.639 -1.206 -13.814 1.00 91.44 199 ASN A C 1
ATOM 1558 O O . ASN A 1 199 ? 15.234 -2.101 -14.403 1.00 91.44 199 ASN A O 1
ATOM 1562 N N . SER A 1 200 ? 15.197 -0.528 -12.805 1.00 89.19 200 SER A N 1
ATOM 1563 C CA . SER A 1 200 ? 16.562 -0.783 -12.320 1.00 89.19 200 SER A CA 1
ATOM 1564 C C . SER A 1 200 ? 16.727 -2.212 -11.792 1.00 89.19 200 SER A C 1
ATOM 1566 O O . SER A 1 200 ? 17.625 -2.930 -12.225 1.00 89.19 200 SER A O 1
ATOM 1568 N N . LEU A 1 201 ? 15.806 -2.678 -10.939 1.00 88.25 201 LEU A N 1
ATOM 1569 C CA . LEU A 1 201 ? 15.810 -4.053 -10.419 1.00 88.25 201 LEU A CA 1
ATOM 1570 C C . LEU A 1 201 ? 15.748 -5.094 -11.552 1.00 88.25 201 LEU A C 1
ATOM 1572 O O . LEU A 1 201 ? 16.400 -6.134 -11.476 1.00 88.25 201 LEU A O 1
ATOM 1576 N N . THR A 1 202 ? 15.003 -4.798 -12.620 1.00 88.88 202 THR A N 1
ATOM 1577 C CA . THR A 1 202 ? 14.932 -5.649 -13.817 1.00 88.88 202 THR A CA 1
ATOM 1578 C C . THR A 1 202 ? 16.245 -5.643 -14.596 1.00 88.88 202 THR A C 1
ATOM 1580 O O . THR A 1 202 ? 16.746 -6.710 -14.942 1.00 88.88 202 THR A O 1
ATOM 1583 N N . SER A 1 203 ? 16.839 -4.470 -14.823 1.00 85.62 203 SER A N 1
ATOM 1584 C CA . SER A 1 203 ? 18.118 -4.318 -15.530 1.00 85.62 203 SER A CA 1
ATOM 1585 C C . SER A 1 203 ? 19.290 -4.979 -14.801 1.00 85.62 203 SER A C 1
ATOM 1587 O O . SER A 1 203 ? 20.198 -5.493 -15.446 1.00 85.62 203 SER A O 1
ATOM 1589 N N . ILE A 1 204 ? 19.257 -5.016 -13.465 1.00 81.94 204 ILE A N 1
ATOM 1590 C CA . ILE A 1 204 ? 20.247 -5.718 -12.626 1.00 81.94 204 ILE A CA 1
ATOM 1591 C C . ILE A 1 204 ? 20.036 -7.250 -12.667 1.00 81.94 204 ILE A C 1
ATOM 1593 O O . ILE A 1 204 ? 20.845 -8.015 -12.150 1.00 81.94 204 ILE A O 1
ATOM 1597 N N . GLY A 1 205 ? 18.977 -7.736 -13.323 1.00 81.81 205 GLY A N 1
ATOM 1598 C CA . GLY A 1 205 ? 18.735 -9.164 -13.520 1.00 81.81 205 GLY A CA 1
ATOM 1599 C C . GLY A 1 205 ? 18.083 -9.852 -12.323 1.00 81.81 205 GLY A C 1
ATOM 1600 O O . GLY A 1 205 ? 18.247 -11.062 -12.149 1.00 81.81 205 GLY A O 1
ATOM 1601 N N . ILE A 1 206 ? 17.345 -9.111 -11.486 1.00 84.56 206 ILE A N 1
ATOM 1602 C CA . ILE A 1 206 ? 16.517 -9.734 -10.450 1.00 84.56 206 ILE A CA 1
ATOM 1603 C C . ILE A 1 206 ? 15.378 -10.494 -11.123 1.00 84.56 206 ILE A C 1
ATOM 1605 O O . ILE A 1 206 ? 14.560 -9.923 -11.853 1.00 84.56 206 ILE A O 1
ATOM 1609 N N . THR A 1 207 ? 15.324 -11.791 -10.839 1.00 86.75 207 THR A N 1
ATOM 1610 C CA . THR A 1 207 ? 14.295 -12.695 -11.342 1.00 86.75 207 THR A CA 1
ATOM 1611 C C . THR A 1 207 ? 13.710 -13.521 -10.210 1.00 86.75 207 THR A C 1
ATOM 1613 O O . THR A 1 207 ? 14.371 -13.831 -9.216 1.00 86.75 207 THR A O 1
ATOM 1616 N N . VAL A 1 208 ? 12.439 -13.867 -10.364 1.00 83.44 208 VAL A N 1
ATOM 1617 C CA . VAL A 1 208 ? 11.666 -14.608 -9.370 1.00 83.44 208 VAL A CA 1
ATOM 1618 C C . VAL A 1 208 ? 11.003 -15.784 -10.048 1.00 83.44 208 VAL A C 1
ATOM 1620 O O . VAL A 1 208 ? 10.501 -15.652 -11.163 1.00 83.44 208 VAL A O 1
ATOM 1623 N N . ARG A 1 209 ? 10.972 -16.931 -9.377 1.00 78.56 209 ARG A N 1
ATOM 1624 C CA . ARG A 1 209 ? 10.201 -18.084 -9.828 1.00 78.56 209 ARG A CA 1
ATOM 1625 C C . ARG A 1 209 ? 9.076 -18.360 -8.845 1.00 78.56 209 ARG A C 1
ATOM 1627 O O . ARG A 1 209 ? 9.342 -18.675 -7.692 1.00 78.56 209 ARG A O 1
ATOM 1634 N N . ARG A 1 210 ? 7.827 -18.271 -9.307 1.00 68.12 210 ARG A N 1
ATOM 1635 C CA . ARG A 1 210 ? 6.651 -18.679 -8.525 1.00 68.12 210 ARG A CA 1
ATOM 1636 C C . ARG A 1 210 ? 6.388 -20.169 -8.754 1.00 68.12 210 ARG A C 1
ATOM 1638 O O . ARG A 1 210 ? 6.256 -20.591 -9.902 1.00 68.12 210 ARG A O 1
ATOM 1645 N N . GLY A 1 211 ? 6.285 -20.953 -7.687 1.00 63.66 211 GLY A N 1
ATOM 1646 C CA . GLY A 1 211 ? 5.866 -22.355 -7.761 1.00 63.66 211 GLY A CA 1
ATOM 1647 C C . GLY A 1 211 ? 7.005 -23.378 -7.910 1.00 63.66 211 GLY A C 1
ATOM 1648 O O . GLY A 1 211 ? 8.187 -23.025 -7.851 1.00 63.66 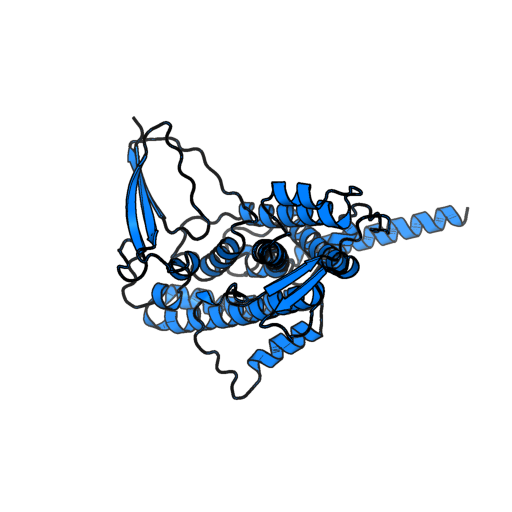211 GLY A O 1
ATOM 1649 N N . PRO A 1 212 ? 6.651 -24.669 -8.060 1.00 59.62 212 PRO A N 1
ATOM 1650 C CA . PRO A 1 212 ? 7.592 -25.781 -7.964 1.00 59.62 212 PRO A CA 1
ATOM 1651 C C . PRO A 1 212 ? 8.735 -25.695 -8.994 1.00 59.62 212 PRO A C 1
ATOM 1653 O O . PRO A 1 212 ? 8.606 -25.021 -10.020 1.00 59.62 212 PRO A O 1
ATOM 1656 N N . PRO A 1 213 ? 9.866 -26.387 -8.752 1.00 57.19 213 PRO A N 1
ATOM 1657 C CA . PRO A 1 213 ? 10.963 -26.468 -9.714 1.00 57.19 213 PRO A CA 1
ATOM 1658 C C . PRO A 1 213 ? 10.458 -26.854 -11.116 1.00 57.19 213 PRO A C 1
ATOM 1660 O O . PRO A 1 213 ? 9.844 -27.902 -11.282 1.00 57.19 213 PRO A O 1
ATOM 1663 N N . GLY A 1 214 ? 10.698 -25.994 -12.114 1.00 57.09 214 GLY A N 1
ATOM 1664 C CA . GLY A 1 214 ? 10.228 -26.176 -13.498 1.00 57.09 214 GLY A CA 1
ATOM 1665 C C . GLY A 1 214 ? 9.332 -25.050 -14.027 1.00 57.09 214 GLY A C 1
ATOM 1666 O O . GLY A 1 214 ? 9.191 -24.916 -15.240 1.00 57.09 214 GLY A O 1
ATOM 1667 N N . THR A 1 215 ? 8.782 -24.193 -13.159 1.00 69.94 215 THR A N 1
ATOM 1668 C CA . THR A 1 215 ? 8.094 -22.968 -13.595 1.00 69.94 215 THR A CA 1
ATOM 1669 C C . THR A 1 215 ? 9.079 -21.922 -14.138 1.00 69.94 215 THR A C 1
ATOM 1671 O O . THR A 1 215 ? 10.253 -21.871 -13.759 1.00 69.94 215 THR A O 1
ATOM 1674 N N . GLY A 1 216 ? 8.614 -21.090 -15.075 1.00 80.50 216 GLY A N 1
ATOM 1675 C CA . GLY A 1 216 ? 9.436 -20.054 -15.704 1.00 80.50 216 GLY A CA 1
ATOM 1676 C C . GLY A 1 216 ? 9.880 -18.962 -14.724 1.00 80.50 216 GLY A C 1
ATOM 1677 O O . GLY A 1 216 ? 9.163 -18.615 -13.785 1.00 80.50 216 GLY A O 1
ATOM 1678 N N . TRP A 1 217 ? 11.067 -18.401 -14.959 1.00 85.94 217 TRP A N 1
ATOM 1679 C CA . TRP A 1 217 ? 11.538 -17.204 -14.261 1.00 85.94 217 TRP A CA 1
ATOM 1680 C C . TRP A 1 217 ? 10.853 -15.968 -14.835 1.00 85.94 217 TRP A C 1
ATOM 1682 O O . TRP A 1 217 ? 10.832 -15.785 -16.051 1.00 85.94 217 TRP A O 1
ATOM 1692 N N . VAL A 1 218 ? 10.351 -15.099 -13.963 1.00 88.31 218 VAL A N 1
ATOM 1693 C CA . VAL A 1 218 ? 9.807 -13.792 -14.339 1.00 88.31 218 VAL A CA 1
ATOM 1694 C C . VAL A 1 218 ? 10.734 -12.678 -13.870 1.00 88.31 218 VAL A C 1
ATOM 1696 O O . VAL A 1 218 ? 11.438 -12.804 -12.865 1.00 88.31 218 VAL A O 1
ATOM 1699 N N . THR A 1 219 ? 10.751 -11.571 -14.606 1.00 91.25 219 THR A N 1
ATOM 1700 C CA . THR A 1 219 ? 11.529 -10.380 -14.234 1.00 91.25 219 THR A CA 1
ATOM 1701 C C . THR A 1 219 ? 10.902 -9.654 -13.043 1.00 91.25 219 THR A C 1
ATOM 1703 O O . THR A 1 219 ? 9.707 -9.800 -12.775 1.00 91.25 219 THR A O 1
ATOM 1706 N N . ALA A 1 220 ? 11.679 -8.811 -12.351 1.00 90.75 220 ALA A N 1
ATOM 1707 C CA . ALA A 1 220 ? 11.142 -7.929 -11.311 1.00 90.75 220 ALA A CA 1
ATOM 1708 C C . ALA A 1 220 ? 9.975 -7.064 -11.824 1.00 90.75 220 ALA A C 1
ATOM 1710 O O . ALA A 1 220 ? 8.974 -6.907 -11.126 1.00 90.75 220 ALA A O 1
ATOM 1711 N N . ARG A 1 221 ? 10.070 -6.559 -13.062 1.00 93.88 221 ARG A N 1
ATOM 1712 C CA . ARG A 1 221 ? 8.997 -5.804 -13.714 1.00 93.88 221 ARG A CA 1
ATOM 1713 C C . ARG A 1 221 ? 7.731 -6.626 -13.905 1.00 93.88 221 ARG A C 1
ATOM 1715 O O . ARG A 1 221 ? 6.664 -6.152 -13.533 1.00 93.88 221 ARG A O 1
ATOM 1722 N N . GLN A 1 222 ? 7.849 -7.828 -14.463 1.00 91.88 222 GLN A N 1
ATOM 1723 C CA . GLN A 1 222 ? 6.694 -8.696 -14.684 1.00 91.88 222 GLN A CA 1
ATOM 1724 C C . GLN A 1 222 ? 6.017 -9.055 -13.358 1.00 91.88 222 GLN A C 1
ATOM 1726 O O . GLN A 1 222 ? 4.813 -8.894 -13.227 1.00 91.88 222 GLN A O 1
ATOM 1731 N N . TYR A 1 223 ? 6.792 -9.425 -12.335 1.00 90.94 223 TYR A N 1
ATOM 1732 C CA . TYR A 1 223 ? 6.228 -9.718 -11.019 1.00 90.94 223 TYR A CA 1
ATOM 1733 C C . TYR A 1 223 ? 5.520 -8.502 -10.399 1.00 90.94 223 TYR A C 1
ATOM 1735 O O . TYR A 1 223 ? 4.458 -8.664 -9.799 1.00 90.94 223 TYR A O 1
ATOM 1743 N N . PHE A 1 224 ? 6.113 -7.305 -10.497 1.00 93.75 224 PHE A N 1
ATOM 1744 C CA . PHE A 1 224 ? 5.503 -6.066 -10.003 1.00 93.75 224 PHE A CA 1
ATOM 1745 C C . PHE A 1 224 ? 4.176 -5.778 -10.707 1.00 93.75 224 PHE A C 1
ATOM 1747 O O . PHE A 1 224 ? 3.182 -5.508 -10.039 1.00 93.75 224 PHE A O 1
ATOM 1754 N N . ASP A 1 225 ? 4.162 -5.872 -12.036 1.00 93.75 225 ASP A N 1
ATOM 1755 C CA . ASP A 1 225 ? 2.973 -5.641 -12.850 1.00 93.75 225 ASP A CA 1
ATOM 1756 C C . ASP A 1 225 ? 1.868 -6.672 -12.514 1.00 93.75 225 ASP A C 1
ATOM 1758 O O . ASP A 1 225 ? 0.718 -6.280 -12.308 1.00 93.75 225 ASP A O 1
ATOM 1762 N N . ASP A 1 226 ? 2.216 -7.954 -12.328 1.00 90.25 226 ASP A N 1
ATOM 1763 C CA . ASP A 1 226 ? 1.284 -9.000 -11.873 1.00 90.25 226 ASP A CA 1
ATOM 1764 C C . ASP A 1 226 ? 0.716 -8.697 -10.476 1.00 90.25 226 ASP A C 1
ATOM 1766 O O . ASP A 1 226 ? -0.478 -8.860 -10.228 1.00 90.25 226 ASP A O 1
ATOM 1770 N N . ALA A 1 227 ? 1.574 -8.271 -9.542 1.00 89.62 227 ALA A N 1
ATOM 1771 C CA . ALA A 1 227 ? 1.174 -7.948 -8.174 1.00 89.62 227 ALA A CA 1
ATOM 1772 C C . ALA A 1 227 ? 0.252 -6.724 -8.134 1.00 89.62 227 ALA A C 1
ATOM 1774 O O . ALA A 1 227 ? -0.749 -6.729 -7.414 1.00 89.62 227 ALA A O 1
ATOM 1775 N N . LEU A 1 228 ? 0.560 -5.691 -8.922 1.00 93.56 228 LEU A N 1
ATOM 1776 C CA . LEU A 1 228 ? -0.282 -4.510 -9.053 1.00 93.56 228 LEU A CA 1
ATOM 1777 C C . LEU A 1 228 ? -1.645 -4.878 -9.648 1.00 93.56 228 LEU A C 1
ATOM 1779 O O . LEU A 1 228 ? -2.665 -4.507 -9.073 1.00 93.56 228 LEU A O 1
ATOM 1783 N N . LEU A 1 229 ? -1.673 -5.640 -10.747 1.00 92.25 229 LEU A N 1
ATOM 1784 C CA . LEU A 1 229 ? -2.916 -6.069 -11.386 1.00 92.25 229 LEU A CA 1
ATOM 1785 C C . LEU A 1 229 ? -3.786 -6.882 -10.420 1.00 92.25 229 LEU A C 1
ATOM 1787 O O . LEU A 1 229 ? -4.937 -6.512 -10.181 1.00 92.25 229 LEU A O 1
ATOM 1791 N N . ALA A 1 230 ? -3.221 -7.922 -9.800 1.00 87.31 230 ALA A N 1
ATOM 1792 C CA . ALA A 1 230 ? -3.926 -8.742 -8.818 1.00 87.31 230 ALA A CA 1
ATOM 1793 C C . ALA A 1 230 ? -4.494 -7.882 -7.682 1.00 87.31 230 ALA A C 1
ATOM 1795 O O . ALA A 1 230 ? -5.672 -7.988 -7.350 1.00 87.31 230 ALA A O 1
ATOM 1796 N N . THR A 1 231 ? -3.693 -6.953 -7.150 1.00 88.19 231 THR A N 1
ATOM 1797 C CA . THR A 1 231 ? -4.151 -6.010 -6.123 1.00 88.19 231 THR A CA 1
ATOM 1798 C C . THR A 1 231 ? -5.341 -5.184 -6.593 1.00 88.19 231 THR A C 1
ATOM 1800 O O . THR A 1 231 ? -6.312 -5.042 -5.857 1.00 88.19 231 THR A O 1
ATOM 1803 N N . THR A 1 232 ? -5.271 -4.601 -7.792 1.00 90.81 232 THR A N 1
ATOM 1804 C CA . THR A 1 232 ? -6.341 -3.732 -8.299 1.00 90.81 232 THR A CA 1
ATOM 1805 C C . THR A 1 232 ? -7.651 -4.483 -8.512 1.00 90.81 232 THR A C 1
ATOM 1807 O O . THR A 1 232 ? -8.712 -3.950 -8.183 1.00 90.81 232 THR A O 1
ATOM 1810 N N . ILE A 1 233 ? -7.581 -5.724 -9.006 1.00 88.19 233 ILE A N 1
ATOM 1811 C CA . ILE A 1 233 ? -8.735 -6.616 -9.174 1.00 88.19 233 ILE A CA 1
ATOM 1812 C C . ILE A 1 233 ? -9.365 -6.906 -7.810 1.00 88.19 233 ILE A C 1
ATOM 1814 O O . ILE A 1 233 ? -10.551 -6.635 -7.611 1.00 88.19 233 ILE A O 1
ATOM 1818 N N . LEU A 1 234 ? -8.547 -7.348 -6.852 1.00 84.12 234 LEU A N 1
ATOM 1819 C CA . LEU A 1 234 ? -8.977 -7.658 -5.489 1.00 84.12 234 LEU A CA 1
ATOM 1820 C C . LEU A 1 234 ? -9.602 -6.449 -4.801 1.00 84.12 234 LEU A C 1
ATOM 1822 O O . LEU A 1 234 ? -10.625 -6.560 -4.135 1.00 84.12 234 LEU A O 1
ATOM 1826 N N . PHE A 1 235 ? -9.028 -5.267 -4.999 1.00 86.12 235 PHE A N 1
ATOM 1827 C CA . PHE A 1 235 ? -9.557 -4.036 -4.433 1.00 86.12 235 PHE A CA 1
ATOM 1828 C C . PHE A 1 235 ? -10.946 -3.688 -4.987 1.00 86.12 235 PHE A C 1
ATOM 1830 O O . PHE A 1 235 ? -11.832 -3.288 -4.229 1.00 86.12 235 PHE A O 1
ATOM 1837 N N . ARG A 1 236 ? -11.167 -3.862 -6.298 1.00 87.38 236 ARG A N 1
ATOM 1838 C CA . ARG A 1 236 ? -12.491 -3.668 -6.912 1.00 87.38 236 ARG A CA 1
ATOM 1839 C C . ARG A 1 236 ? -13.501 -4.681 -6.370 1.00 87.38 236 ARG A C 1
ATOM 1841 O O . ARG A 1 236 ? -14.591 -4.279 -5.970 1.00 87.38 236 ARG A O 1
ATOM 1848 N N . GLN A 1 237 ? -13.130 -5.959 -6.317 1.00 83.12 237 GLN A N 1
ATOM 1849 C CA . GLN A 1 237 ? -13.977 -7.027 -5.772 1.00 83.12 237 GLN A CA 1
ATOM 1850 C C . GLN A 1 237 ? -14.320 -6.786 -4.299 1.00 83.12 237 GLN A C 1
ATOM 1852 O O . GLN A 1 237 ? -15.469 -6.960 -3.892 1.00 83.12 237 GLN A O 1
ATOM 1857 N N . ALA A 1 238 ? -13.357 -6.308 -3.510 1.00 80.12 238 ALA A N 1
ATOM 1858 C CA . ALA A 1 238 ? -13.584 -5.929 -2.127 1.00 80.12 238 ALA A CA 1
ATOM 1859 C C . ALA A 1 238 ? -14.621 -4.810 -2.027 1.00 80.12 238 ALA A C 1
ATOM 1861 O O . ALA A 1 238 ? -15.590 -4.968 -1.296 1.00 80.12 238 ALA A O 1
ATOM 1862 N N . PHE A 1 239 ? -14.493 -3.728 -2.804 1.00 81.75 239 PHE A N 1
ATOM 1863 C CA . PHE A 1 239 ? -15.491 -2.649 -2.837 1.00 81.75 239 PHE A CA 1
ATOM 1864 C C . PHE A 1 239 ? -16.910 -3.161 -3.121 1.00 81.75 239 PHE A C 1
ATOM 1866 O O . PHE A 1 239 ? -17.847 -2.753 -2.434 1.00 81.75 239 PHE A O 1
ATOM 1873 N N . VAL A 1 240 ? -17.066 -4.070 -4.089 1.00 78.75 240 VAL A N 1
ATOM 1874 C CA . VAL A 1 240 ? -18.360 -4.693 -4.418 1.00 78.75 240 VAL A CA 1
ATOM 1875 C C . VAL A 1 240 ? -18.875 -5.516 -3.243 1.00 78.75 240 VAL A C 1
ATOM 1877 O O . VAL A 1 240 ? -19.956 -5.242 -2.729 1.00 78.75 240 VAL A O 1
ATOM 1880 N N . THR A 1 241 ? -18.073 -6.475 -2.773 1.00 77.06 241 THR A N 1
ATOM 1881 C CA . THR A 1 241 ? -18.407 -7.391 -1.667 1.00 77.06 241 THR A CA 1
ATOM 1882 C C . THR A 1 241 ? -18.939 -6.624 -0.464 1.00 77.06 241 THR A C 1
ATOM 1884 O O . THR A 1 241 ? -19.965 -6.940 0.134 1.00 77.06 241 THR A O 1
ATOM 1887 N N . VAL A 1 242 ? -18.212 -5.571 -0.134 1.00 75.69 242 VAL A N 1
ATOM 1888 C CA . VAL A 1 242 ? -18.422 -4.693 0.998 1.00 75.69 242 VAL A CA 1
ATOM 1889 C C . VAL A 1 242 ? -19.664 -3.813 0.811 1.00 75.69 242 VAL A C 1
ATOM 1891 O O . VAL A 1 242 ? -20.351 -3.504 1.786 1.00 75.69 242 VAL A O 1
ATOM 1894 N N . THR A 1 243 ? -19.975 -3.414 -0.422 1.00 76.31 243 THR A N 1
ATOM 1895 C CA . THR A 1 243 ? -21.190 -2.660 -0.763 1.00 76.31 243 THR A CA 1
ATOM 1896 C C . THR A 1 243 ? -22.427 -3.549 -0.677 1.00 76.31 243 THR A C 1
ATOM 1898 O O . THR A 1 243 ? -23.395 -3.156 -0.026 1.00 76.31 243 THR A O 1
ATOM 1901 N N . GLU A 1 244 ? -22.373 -4.757 -1.249 1.00 75.44 244 GLU A N 1
ATOM 1902 C CA . GLU A 1 244 ? -23.479 -5.721 -1.247 1.00 75.44 244 GLU A CA 1
ATOM 1903 C C . GLU A 1 244 ? -23.796 -6.235 0.161 1.00 75.44 244 GLU A C 1
ATOM 1905 O O . GLU A 1 244 ? -24.945 -6.162 0.596 1.00 75.44 244 GLU A O 1
ATOM 1910 N N . LYS A 1 245 ? -22.784 -6.661 0.931 1.00 71.81 245 LYS A N 1
ATOM 1911 C CA . LYS A 1 245 ? -22.990 -7.147 2.309 1.00 71.81 245 LYS A CA 1
ATOM 1912 C C . LYS A 1 245 ? -23.500 -6.052 3.254 1.00 71.81 245 LYS A C 1
ATOM 1914 O O . LYS A 1 245 ? -24.259 -6.339 4.173 1.00 71.81 245 LYS A O 1
ATOM 1919 N N . ALA A 1 246 ? -23.155 -4.784 3.012 1.00 68.00 246 ALA A N 1
ATOM 1920 C CA . ALA A 1 246 ? -23.615 -3.674 3.848 1.00 68.00 246 ALA A CA 1
ATOM 1921 C C . ALA A 1 246 ? -25.088 -3.275 3.624 1.00 68.00 246 ALA A C 1
ATOM 1923 O O . ALA A 1 246 ? -25.652 -2.607 4.494 1.00 68.00 246 ALA A O 1
ATOM 1924 N N . LYS A 1 247 ? -25.728 -3.668 2.508 1.00 65.50 247 LYS A N 1
ATOM 1925 C CA . LYS A 1 247 ? -27.124 -3.291 2.192 1.00 65.50 247 LYS A CA 1
ATOM 1926 C C . LYS A 1 247 ? -28.145 -3.814 3.213 1.00 65.50 247 LYS A C 1
ATOM 1928 O O . LYS A 1 247 ? -29.190 -3.194 3.373 1.00 65.50 247 LYS A O 1
ATOM 1933 N N . GLY A 1 248 ? -27.849 -4.918 3.907 1.00 62.66 248 GLY A N 1
ATOM 1934 C CA . GLY A 1 248 ? -28.752 -5.518 4.899 1.00 62.66 248 GLY A CA 1
ATOM 1935 C C . GLY A 1 248 ? -28.620 -4.941 6.313 1.00 62.66 248 GLY A C 1
ATOM 1936 O O . GLY A 1 248 ? -29.623 -4.664 6.963 1.00 62.66 248 GLY A O 1
ATOM 1937 N N . SER A 1 249 ? -27.388 -4.739 6.783 1.00 61.09 249 SER A N 1
ATOM 1938 C CA . SER A 1 249 ? -27.097 -4.532 8.217 1.00 61.09 249 SER A CA 1
ATOM 1939 C C . SER A 1 249 ? -26.553 -3.140 8.541 1.00 61.09 249 SER A C 1
ATOM 1941 O O . SER A 1 249 ? -26.573 -2.710 9.692 1.00 61.09 249 SER A O 1
ATOM 1943 N N . HIS A 1 250 ? -26.068 -2.416 7.525 1.00 66.25 250 HIS A N 1
ATOM 1944 C CA . HIS A 1 250 ? -25.317 -1.170 7.687 1.00 66.25 250 HIS A CA 1
ATOM 1945 C C . HIS A 1 250 ? -25.621 -0.179 6.551 1.00 66.25 250 HIS A C 1
ATOM 1947 O O . HIS A 1 250 ? -24.723 0.256 5.825 1.00 66.25 250 HIS A O 1
ATOM 1953 N N . ALA A 1 251 ? -26.891 0.213 6.402 1.00 61.16 251 ALA A N 1
ATOM 1954 C CA . ALA A 1 251 ? -27.370 1.055 5.297 1.00 61.16 251 ALA A CA 1
ATOM 1955 C C . ALA A 1 251 ? -26.551 2.351 5.080 1.00 61.16 251 ALA A C 1
ATOM 1957 O O . ALA A 1 251 ? -26.249 2.710 3.943 1.00 61.16 251 ALA A O 1
ATOM 1958 N N . GLY A 1 252 ? -26.110 3.024 6.154 1.00 63.75 252 GLY A N 1
ATOM 1959 C CA . GLY A 1 252 ? -25.270 4.231 6.052 1.00 63.75 252 GLY A CA 1
ATOM 1960 C C . GLY A 1 252 ? -23.886 3.975 5.438 1.00 63.75 252 GLY A C 1
ATOM 1961 O O . GLY A 1 252 ? -23.378 4.788 4.669 1.00 63.75 252 GLY A O 1
ATOM 1962 N N . LEU A 1 253 ? -23.309 2.807 5.716 1.00 67.38 253 LEU A N 1
ATOM 1963 C CA . LEU A 1 253 ? -22.019 2.368 5.189 1.00 67.38 253 LEU A CA 1
ATOM 1964 C C . LEU A 1 253 ? -22.139 1.953 3.710 1.00 67.38 253 LEU A C 1
ATOM 1966 O O . LEU A 1 253 ? -21.265 2.263 2.903 1.00 67.38 253 LEU A O 1
ATOM 1970 N N . SER A 1 254 ? -23.248 1.302 3.342 1.00 65.69 254 SER A N 1
ATOM 1971 C CA . SER A 1 254 ? -23.553 0.919 1.956 1.00 65.69 254 SER A CA 1
ATOM 1972 C C . SER A 1 254 ? -23.705 2.138 1.033 1.00 65.69 254 SER A C 1
ATOM 1974 O O . SER A 1 254 ? -23.130 2.171 -0.059 1.00 65.69 254 SER A O 1
ATOM 1976 N N . ASN A 1 255 ? -24.393 3.188 1.495 1.00 66.19 255 ASN A N 1
ATOM 1977 C CA . ASN A 1 255 ? -24.605 4.416 0.720 1.00 66.19 255 ASN A CA 1
ATOM 1978 C C . ASN A 1 255 ? -23.294 5.154 0.411 1.00 66.19 255 ASN A C 1
ATOM 1980 O O . ASN A 1 255 ? -23.062 5.545 -0.734 1.00 66.19 255 ASN A O 1
ATOM 1984 N N . PHE A 1 256 ? -22.412 5.292 1.409 1.00 69.62 256 PHE A N 1
ATOM 1985 C CA . PHE A 1 256 ? -21.082 5.886 1.237 1.00 69.62 256 PHE A CA 1
ATOM 1986 C C . PHE A 1 256 ? -20.294 5.179 0.124 1.00 69.62 256 PHE A C 1
ATOM 1988 O O . PHE A 1 256 ? -19.750 5.805 -0.784 1.00 69.62 256 PHE A O 1
ATOM 1995 N N . ARG A 1 257 ? -20.284 3.847 0.146 1.00 74.00 257 ARG A N 1
ATOM 1996 C CA . ARG A 1 257 ? -19.491 3.037 -0.785 1.00 74.00 257 ARG A CA 1
ATOM 1997 C C . ARG A 1 257 ? -20.064 3.028 -2.192 1.00 74.00 257 ARG A C 1
ATOM 1999 O O . ARG A 1 257 ? -19.299 3.158 -3.142 1.00 74.00 257 ARG A O 1
ATOM 2006 N N . THR A 1 258 ? -21.389 2.976 -2.321 1.00 73.00 258 THR A N 1
ATOM 2007 C CA . THR A 1 258 ? -22.072 3.068 -3.619 1.00 73.00 258 THR A CA 1
ATOM 2008 C C . THR A 1 258 ? -21.726 4.382 -4.329 1.00 73.00 258 THR A C 1
ATOM 2010 O O . THR A 1 258 ? -21.435 4.383 -5.523 1.00 73.00 258 THR A O 1
ATOM 2013 N N . ALA A 1 259 ? -21.670 5.499 -3.594 1.00 77.56 259 ALA A N 1
ATOM 2014 C CA . ALA A 1 259 ? -21.280 6.795 -4.154 1.00 77.56 259 ALA A CA 1
ATOM 2015 C C . ALA A 1 259 ? -19.803 6.839 -4.599 1.00 77.56 259 ALA A C 1
ATOM 2017 O O . ALA A 1 259 ? -19.455 7.516 -5.569 1.00 77.56 259 ALA A O 1
ATOM 2018 N N . HIS A 1 260 ? -18.925 6.109 -3.909 1.00 82.69 260 HIS A N 1
ATOM 2019 C CA . HIS A 1 260 ? -17.483 6.134 -4.148 1.00 82.69 260 HIS A CA 1
ATOM 2020 C C . HIS A 1 260 ? -16.964 5.074 -5.115 1.00 82.69 260 HIS A C 1
ATOM 2022 O O . HIS A 1 260 ? -15.923 5.297 -5.732 1.00 82.69 260 HIS A O 1
ATOM 2028 N N . GLN A 1 261 ? -17.668 3.959 -5.294 1.00 83.56 261 GLN A N 1
ATOM 2029 C CA . GLN A 1 261 ? -17.224 2.843 -6.129 1.00 83.56 261 GLN A CA 1
ATOM 2030 C C . GLN A 1 261 ? -16.907 3.260 -7.580 1.00 83.56 261 GLN A C 1
ATOM 2032 O O . GLN A 1 261 ? -15.819 2.917 -8.052 1.00 83.56 261 GLN A O 1
ATOM 2037 N N . PRO A 1 262 ? -17.739 4.054 -8.294 1.00 86.44 262 PRO A N 1
ATOM 2038 C CA . PRO A 1 262 ? -17.389 4.511 -9.642 1.00 86.44 262 PRO A CA 1
ATOM 2039 C C . PRO A 1 262 ? -16.098 5.341 -9.665 1.00 86.44 262 PRO A C 1
ATOM 2041 O O . PRO A 1 262 ? -15.292 5.243 -10.594 1.00 86.44 262 PRO A O 1
ATOM 2044 N N . HIS A 1 263 ? -15.876 6.142 -8.619 1.00 86.75 263 HIS A N 1
ATOM 2045 C CA . HIS A 1 263 ? -14.665 6.939 -8.476 1.00 86.75 263 HIS A CA 1
ATOM 2046 C C . HIS A 1 263 ? -13.441 6.062 -8.171 1.00 86.75 263 HIS A C 1
ATOM 2048 O O . HIS A 1 263 ? -12.408 6.231 -8.815 1.00 86.75 263 HIS A O 1
ATOM 2054 N N . ALA A 1 264 ? -13.566 5.077 -7.275 1.00 87.75 264 ALA A N 1
ATOM 2055 C CA . ALA A 1 264 ? -12.515 4.105 -6.976 1.00 87.75 264 ALA A CA 1
ATOM 2056 C C . ALA A 1 264 ? -12.076 3.355 -8.243 1.00 87.75 264 ALA A C 1
ATOM 2058 O O . ALA A 1 264 ? -10.888 3.308 -8.550 1.00 87.75 264 ALA A O 1
ATOM 2059 N N . VAL A 1 265 ? -13.028 2.850 -9.039 1.00 89.81 265 VAL A N 1
ATOM 2060 C CA . VAL A 1 265 ? -12.743 2.175 -10.320 1.00 89.81 265 VAL A CA 1
ATOM 2061 C C . VAL A 1 265 ? -12.017 3.111 -11.286 1.00 89.81 265 VAL A C 1
ATOM 2063 O O . VAL A 1 265 ? -11.032 2.719 -11.914 1.00 89.81 265 VAL A O 1
ATOM 2066 N N . LYS A 1 266 ? -12.442 4.375 -11.375 1.00 89.81 266 LYS A N 1
ATOM 2067 C CA . LYS A 1 266 ? -11.754 5.386 -12.187 1.00 89.81 266 LYS A CA 1
ATOM 2068 C C . LYS A 1 266 ? -10.307 5.601 -11.728 1.00 89.81 266 LYS A C 1
ATOM 2070 O O . LYS A 1 266 ? -9.421 5.714 -12.576 1.00 89.81 266 LYS A O 1
ATOM 2075 N N . LEU A 1 267 ? -10.054 5.669 -10.420 1.00 90.06 267 LEU A N 1
ATOM 2076 C CA . LEU A 1 267 ? -8.706 5.821 -9.867 1.00 90.06 267 LEU A CA 1
ATOM 2077 C C . LEU A 1 267 ? -7.847 4.569 -10.107 1.00 90.06 267 LEU A C 1
ATOM 2079 O O . LEU A 1 267 ? -6.716 4.716 -10.562 1.00 90.06 267 LEU A O 1
ATOM 2083 N N . LEU A 1 268 ? -8.392 3.363 -9.908 1.00 92.00 268 LEU A N 1
ATOM 2084 C CA . LEU A 1 268 ? -7.713 2.091 -10.196 1.00 92.00 268 LEU A CA 1
ATOM 2085 C C . LEU A 1 268 ? -7.254 2.016 -11.656 1.00 92.00 268 LEU A C 1
ATOM 2087 O O . LEU A 1 268 ? -6.073 1.803 -11.921 1.00 92.00 268 LEU A O 1
ATOM 2091 N N . ARG A 1 269 ? -8.159 2.285 -12.609 1.00 92.44 269 ARG A N 1
ATOM 2092 C CA . ARG A 1 269 ? -7.827 2.329 -14.045 1.00 92.44 269 ARG A CA 1
ATOM 2093 C C . ARG A 1 269 ? -6.682 3.303 -14.318 1.00 92.44 269 ARG A C 1
ATOM 2095 O O . ARG A 1 269 ? -5.728 2.966 -15.011 1.00 92.44 269 ARG A O 1
ATOM 2102 N N . ARG A 1 270 ? -6.742 4.502 -13.726 1.00 90.06 270 ARG A N 1
ATOM 2103 C CA . ARG A 1 270 ? -5.702 5.537 -13.863 1.00 90.06 270 ARG A CA 1
ATOM 2104 C C . ARG A 1 270 ? -4.359 5.120 -13.269 1.00 90.06 270 ARG A C 1
ATOM 2106 O O . ARG A 1 270 ? -3.326 5.503 -13.814 1.00 90.06 270 ARG A O 1
ATOM 2113 N N . SER A 1 271 ? -4.357 4.337 -12.193 1.00 90.31 271 SER A N 1
ATOM 2114 C CA . SER A 1 271 ? -3.139 3.759 -11.624 1.00 90.31 271 SER A CA 1
ATOM 2115 C C . SER A 1 271 ? -2.481 2.735 -12.554 1.00 90.31 271 SER A C 1
ATOM 2117 O O . SER A 1 271 ? -1.265 2.587 -12.486 1.00 90.31 271 SER A O 1
ATOM 2119 N N . LEU A 1 272 ? -3.239 2.099 -13.456 1.00 92.00 272 LEU A N 1
ATOM 2120 C CA . LEU A 1 272 ? -2.738 1.136 -14.448 1.00 92.00 272 LEU A CA 1
ATOM 2121 C C . LEU A 1 272 ? -2.375 1.763 -15.806 1.00 92.00 272 LEU A C 1
ATOM 2123 O O . LEU A 1 272 ? -1.658 1.145 -16.587 1.00 92.00 272 LEU A O 1
ATOM 2127 N N . CYS A 1 273 ? -2.810 2.996 -16.099 1.00 88.50 273 CYS A N 1
ATOM 2128 C CA . CYS A 1 273 ? -2.651 3.629 -17.421 1.00 88.50 273 CYS A CA 1
ATOM 2129 C C . CYS A 1 273 ? -1.202 3.760 -17.925 1.00 88.50 273 CYS A C 1
ATOM 2131 O O . CYS A 1 273 ? -1.002 3.959 -19.120 1.00 88.50 273 CYS A O 1
ATOM 2133 N N . TYR A 1 274 ? -0.191 3.640 -17.060 1.00 85.75 274 TYR A N 1
ATOM 2134 C CA . TYR A 1 274 ? 1.215 3.622 -17.483 1.00 85.75 274 TYR A CA 1
ATOM 2135 C C . TYR A 1 274 ? 1.576 2.370 -18.314 1.00 85.75 274 TYR A C 1
ATOM 2137 O O . TYR A 1 274 ? 2.633 2.337 -18.947 1.00 85.75 274 TYR A O 1
ATOM 2145 N N . ARG A 1 275 ? 0.716 1.338 -18.317 1.00 89.75 275 ARG A N 1
ATOM 2146 C CA . ARG A 1 275 ? 0.830 0.113 -19.120 1.00 89.75 275 ARG A CA 1
ATOM 2147 C C . ARG A 1 275 ? -0.535 -0.274 -19.708 1.00 89.75 275 ARG A C 1
ATOM 2149 O O . ARG A 1 275 ? -1.366 -0.817 -18.979 1.00 89.75 275 ARG A O 1
ATOM 2156 N N . PRO A 1 276 ? -0.756 -0.078 -21.022 1.00 91.88 276 PRO A N 1
ATOM 2157 C CA . PRO A 1 276 ? -2.012 -0.445 -21.680 1.00 91.88 276 PRO A CA 1
ATOM 2158 C C . PRO A 1 276 ? -2.417 -1.909 -21.464 1.00 91.88 276 PRO A C 1
ATOM 2160 O O . PRO A 1 276 ? -3.585 -2.178 -21.209 1.00 91.88 276 PRO A O 1
ATOM 2163 N N . ASP A 1 277 ? -1.456 -2.838 -21.471 1.00 94.25 277 ASP A N 1
ATOM 2164 C CA . ASP A 1 277 ? -1.730 -4.267 -21.254 1.00 94.25 277 ASP A CA 1
ATOM 2165 C C . ASP A 1 277 ? -2.359 -4.545 -19.882 1.00 94.25 277 ASP A C 1
ATOM 2167 O O . ASP A 1 277 ? -3.275 -5.356 -19.782 1.00 94.25 277 ASP A O 1
ATOM 2171 N N . LEU A 1 278 ? -1.907 -3.852 -18.826 1.00 93.88 278 LEU A N 1
ATOM 2172 C CA . LEU A 1 278 ? -2.462 -4.025 -17.479 1.00 93.88 278 LEU A CA 1
ATOM 2173 C C . LEU A 1 278 ? -3.869 -3.463 -17.379 1.00 93.88 278 LEU A C 1
ATOM 2175 O O . LEU A 1 278 ? -4.729 -4.078 -16.757 1.00 93.88 278 LEU A O 1
ATOM 2179 N N . LEU A 1 279 ? -4.107 -2.307 -17.999 1.00 93.62 279 LEU A N 1
ATOM 2180 C CA . LEU A 1 279 ? -5.441 -1.726 -18.061 1.00 93.62 279 LEU A CA 1
ATOM 2181 C C . LEU A 1 279 ? -6.407 -2.652 -18.812 1.00 93.62 279 LEU A C 1
ATOM 2183 O O . LEU A 1 279 ? -7.510 -2.894 -18.332 1.00 93.62 279 LEU A O 1
ATOM 2187 N N . ASN A 1 280 ? -5.974 -3.212 -19.943 1.00 94.31 280 ASN A N 1
ATOM 2188 C CA . ASN A 1 280 ? -6.769 -4.163 -20.714 1.00 94.31 280 ASN A CA 1
ATOM 2189 C C . ASN A 1 280 ? -7.052 -5.439 -19.914 1.00 94.31 280 ASN A C 1
ATOM 2191 O O . ASN A 1 280 ? -8.191 -5.887 -19.886 1.00 94.31 280 ASN A O 1
ATOM 2195 N N . ALA A 1 281 ? -6.049 -5.998 -19.231 1.00 92.69 281 ALA A N 1
ATOM 2196 C CA . ALA A 1 281 ? -6.225 -7.182 -18.392 1.00 92.69 281 ALA A CA 1
ATOM 2197 C C . ALA A 1 281 ? -7.173 -6.920 -17.209 1.00 92.69 281 ALA A C 1
ATOM 2199 O O . ALA A 1 281 ? -8.017 -7.757 -16.894 1.00 92.69 281 ALA A O 1
ATOM 2200 N N . PHE A 1 282 ? -7.079 -5.743 -16.583 1.00 93.12 282 PHE A N 1
ATOM 2201 C CA . PHE A 1 282 ? -8.005 -5.321 -15.532 1.00 93.12 282 PHE A CA 1
ATOM 2202 C C . PHE A 1 282 ? -9.441 -5.214 -16.054 1.00 93.12 282 PHE A C 1
ATOM 2204 O O . PHE A 1 282 ? -10.357 -5.712 -15.411 1.00 93.12 282 PHE A O 1
ATOM 2211 N N . ASP A 1 283 ? -9.643 -4.616 -17.227 1.00 91.94 283 ASP A N 1
ATOM 2212 C CA . ASP A 1 283 ? -10.968 -4.496 -17.843 1.00 91.94 283 ASP A CA 1
ATOM 2213 C C . ASP A 1 283 ? -11.530 -5.866 -18.264 1.00 91.94 283 ASP A C 1
ATOM 2215 O O . ASP A 1 283 ? -12.711 -6.156 -18.062 1.00 91.94 283 ASP A O 1
ATOM 2219 N N . GLN A 1 284 ? -10.679 -6.745 -18.795 1.00 90.38 284 GLN A N 1
ATOM 2220 C CA . GLN A 1 284 ? -11.045 -8.109 -19.182 1.00 90.38 284 GLN A CA 1
ATOM 2221 C C . GLN A 1 284 ? -11.480 -8.968 -17.995 1.00 90.38 284 GLN A C 1
ATOM 2223 O O . GLN A 1 284 ? -12.406 -9.763 -18.140 1.00 90.38 284 GLN A O 1
ATOM 2228 N N . ALA A 1 285 ? -10.889 -8.764 -16.813 1.00 86.88 285 ALA A N 1
ATOM 2229 C CA . ALA A 1 285 ? -11.265 -9.485 -15.596 1.00 86.88 285 ALA A CA 1
ATOM 2230 C C . ALA A 1 285 ? -12.748 -9.304 -15.209 1.00 86.88 285 ALA A C 1
ATOM 2232 O O . ALA A 1 285 ? -13.265 -10.070 -14.402 1.00 86.88 285 ALA A O 1
ATOM 2233 N N . PHE A 1 286 ? -13.441 -8.315 -15.789 1.00 83.94 286 PHE A N 1
ATOM 2234 C CA . PHE A 1 286 ? -14.816 -7.957 -15.438 1.00 83.94 286 PHE A CA 1
ATOM 2235 C C . PHE A 1 286 ? -15.778 -7.851 -16.634 1.00 83.94 286 PHE A C 1
ATOM 2237 O O . PHE A 1 286 ? -16.828 -7.227 -16.508 1.00 83.94 286 PHE A O 1
ATOM 2244 N N . THR A 1 287 ? -15.431 -8.416 -17.798 1.00 78.38 287 THR A N 1
ATOM 2245 C CA . THR A 1 287 ? -16.279 -8.374 -19.014 1.00 78.38 287 THR A CA 1
ATOM 2246 C C . THR A 1 287 ? -16.758 -9.751 -19.506 1.00 78.38 287 THR A C 1
ATOM 2248 O O . THR A 1 287 ? -17.483 -9.815 -20.498 1.00 78.38 287 THR A O 1
ATOM 2251 N N . GLY A 1 288 ? -16.390 -10.852 -18.835 1.00 63.59 288 GLY A N 1
ATOM 2252 C CA . GLY A 1 288 ? -16.758 -12.227 -19.217 1.00 63.59 288 GLY A CA 1
ATOM 2253 C C . GLY A 1 288 ? -18.054 -12.767 -18.575 1.00 63.59 288 GLY A C 1
ATOM 2254 O O . GLY A 1 288 ? -18.487 -12.263 -17.550 1.00 63.59 288 GLY A O 1
ATOM 2255 N N . PRO A 1 289 ? -18.676 -13.828 -19.122 1.00 50.84 289 PRO A N 1
ATOM 2256 C CA . PRO A 1 289 ? -19.877 -14.453 -18.544 1.00 50.84 289 PRO A CA 1
ATOM 2257 C C . PRO A 1 289 ? -19.637 -15.108 -17.169 1.00 50.84 289 PRO A C 1
ATOM 2259 O O . PRO A 1 289 ? -20.562 -15.166 -16.364 1.00 50.84 289 PRO A O 1
ATOM 2262 N N . ASP A 1 290 ? -18.395 -15.513 -16.877 1.00 49.56 290 ASP A N 1
ATOM 2263 C CA . ASP A 1 290 ? -17.946 -15.990 -15.558 1.00 49.56 290 ASP A CA 1
ATOM 2264 C C . ASP A 1 290 ? -17.431 -14.848 -14.659 1.00 49.56 290 ASP A C 1
ATOM 2266 O O . ASP A 1 290 ? -16.894 -15.091 -13.582 1.00 49.56 290 ASP A O 1
ATOM 2270 N N . SER A 1 291 ? -17.575 -13.579 -15.071 1.00 54.12 291 SER A N 1
ATOM 2271 C CA . SER A 1 291 ? -17.106 -12.417 -14.303 1.00 54.12 291 SER A CA 1
ATOM 2272 C C . SER A 1 291 ? -18.016 -12.064 -13.128 1.00 54.12 291 SER A C 1
ATOM 2274 O O . SER A 1 291 ? -18.133 -10.883 -12.778 1.00 54.12 291 SER A O 1
ATOM 2276 N N . ALA A 1 292 ? -18.704 -13.053 -12.551 1.00 46.31 292 ALA A N 1
ATOM 2277 C CA . ALA A 1 292 ? -19.457 -12.841 -11.332 1.00 46.31 292 ALA A CA 1
ATOM 2278 C C . ALA A 1 292 ? -18.511 -12.160 -10.340 1.00 46.31 292 ALA A C 1
ATOM 2280 O O . ALA A 1 292 ? -17.402 -12.633 -10.088 1.00 46.31 292 ALA A O 1
ATOM 2281 N N . GLU A 1 293 ? -18.914 -10.987 -9.852 1.00 57.47 293 GLU A N 1
ATOM 2282 C CA . GLU A 1 293 ? -18.224 -10.283 -8.779 1.00 57.47 293 GLU A CA 1
ATOM 2283 C C . GLU A 1 293 ? -18.425 -11.104 -7.500 1.00 57.47 293 GLU A C 1
ATOM 2285 O O . GLU A 1 293 ? -19.189 -10.727 -6.612 1.00 57.47 293 GLU A O 1
ATOM 2290 N N . GLU A 1 294 ? -17.823 -12.295 -7.455 1.00 56.81 294 GLU A N 1
ATOM 2291 C CA . GLU A 1 294 ? -17.934 -13.191 -6.323 1.00 56.81 294 GLU A CA 1
ATOM 2292 C C . GLU A 1 294 ? -17.392 -12.466 -5.091 1.00 56.81 294 GLU A C 1
ATOM 2294 O O . GLU A 1 294 ? -16.383 -11.755 -5.184 1.00 56.81 294 GLU A O 1
ATOM 2299 N N . PRO A 1 295 ? -18.064 -12.597 -3.936 1.00 55.09 295 PRO A N 1
ATOM 2300 C CA . PRO A 1 295 ? -17.572 -12.051 -2.690 1.00 55.09 295 PRO A CA 1
ATOM 2301 C C . PRO A 1 295 ? -16.159 -12.562 -2.435 1.00 55.09 295 PRO A C 1
ATOM 2303 O O . PRO A 1 295 ? -15.958 -13.762 -2.269 1.00 55.09 295 PRO A O 1
ATOM 2306 N N . VAL A 1 296 ? -15.186 -11.658 -2.402 1.00 61.22 296 VAL A N 1
ATOM 2307 C CA . VAL A 1 296 ? -13.803 -12.034 -2.124 1.00 61.22 296 VAL A CA 1
ATOM 2308 C C . VAL A 1 296 ? -13.508 -11.785 -0.662 1.00 61.22 296 VAL A C 1
ATOM 2310 O O . VAL A 1 296 ? -13.758 -10.698 -0.131 1.00 61.22 296 VAL A O 1
ATOM 2313 N N . ASP A 1 297 ? -12.922 -12.783 -0.019 1.00 58.12 297 ASP A N 1
ATOM 2314 C CA . ASP A 1 297 ? -12.402 -12.599 1.316 1.00 58.12 297 ASP A CA 1
ATOM 2315 C C . ASP A 1 297 ? -11.073 -11.839 1.252 1.00 58.12 297 ASP A C 1
ATOM 2317 O O . ASP A 1 297 ? -10.120 -12.230 0.576 1.00 58.12 297 ASP A O 1
ATOM 2321 N N . LEU A 1 298 ? -10.991 -10.725 1.976 1.00 53.59 298 LEU A N 1
ATOM 2322 C CA . LEU A 1 298 ? -9.841 -9.816 1.977 1.00 53.59 298 LEU A CA 1
ATOM 2323 C C . LEU A 1 298 ? -8.537 -10.436 2.530 1.00 53.59 298 LEU A C 1
ATOM 2325 O O . LEU A 1 298 ? -7.486 -9.805 2.429 1.00 53.59 298 LEU A O 1
ATOM 2329 N N . TYR A 1 299 ? -8.540 -11.668 3.060 1.00 53.34 299 TYR A N 1
ATOM 2330 C CA . TYR A 1 299 ? -7.278 -12.397 3.279 1.00 53.34 299 TYR A CA 1
ATOM 2331 C C . TYR A 1 299 ? -6.535 -12.685 1.965 1.00 53.34 299 TYR A C 1
ATOM 2333 O O . TYR A 1 299 ? -5.353 -13.004 1.987 1.00 53.34 299 TYR A O 1
ATOM 2341 N N . THR A 1 300 ? -7.193 -12.529 0.816 1.00 50.88 300 THR A N 1
ATOM 2342 C CA . THR A 1 300 ? -6.594 -12.708 -0.509 1.00 50.88 300 THR A CA 1
ATOM 2343 C C . THR A 1 300 ? -5.895 -11.462 -1.060 1.00 50.88 300 THR A C 1
ATOM 2345 O O . THR A 1 300 ? -5.240 -11.595 -2.091 1.00 50.88 300 THR A O 1
ATOM 2348 N N . ILE A 1 301 ? -5.961 -10.285 -0.400 1.00 51.09 301 ILE A N 1
ATOM 2349 C CA . ILE A 1 301 ? -5.198 -9.069 -0.783 1.00 51.09 301 ILE A CA 1
ATOM 2350 C C . ILE A 1 301 ? -3.743 -9.468 -0.960 1.00 51.09 301 ILE A C 1
ATOM 2352 O O . ILE A 1 301 ? -3.131 -9.872 0.026 1.00 51.09 301 ILE A O 1
ATOM 2356 N N . PRO A 1 302 ? -3.195 -9.376 -2.181 1.00 50.19 302 PRO A N 1
ATOM 2357 C CA . PRO A 1 302 ? -2.404 -10.439 -2.768 1.00 50.19 302 PRO A CA 1
ATOM 2358 C C . PRO A 1 302 ? -1.326 -10.911 -1.807 1.00 50.19 302 PRO A C 1
ATOM 2360 O O . PRO A 1 302 ? -0.181 -10.461 -1.834 1.00 50.19 302 PRO A O 1
ATOM 2363 N N . LEU A 1 303 ? -1.706 -11.913 -1.017 1.00 51.41 303 LEU A N 1
ATOM 2364 C CA . LEU A 1 303 ? -0.815 -12.961 -0.590 1.00 51.41 303 LEU A CA 1
ATOM 2365 C C . LEU A 1 303 ? -0.550 -13.737 -1.876 1.00 51.41 303 LEU A C 1
ATOM 2367 O O . LEU A 1 303 ? -1.136 -14.785 -2.124 1.00 51.41 303 LEU A O 1
ATOM 2371 N N . LEU A 1 304 ? 0.285 -13.172 -2.754 1.00 49.22 304 LEU A N 1
ATOM 2372 C CA . LEU A 1 304 ? 1.003 -13.973 -3.733 1.00 49.22 304 LEU A CA 1
ATOM 2373 C C . LEU A 1 304 ? 1.772 -14.971 -2.884 1.00 49.22 304 LEU A C 1
ATOM 2375 O O . LEU A 1 304 ? 2.773 -14.597 -2.280 1.00 49.22 304 LEU A O 1
ATOM 2379 N N . ALA A 1 305 ? 1.172 -16.148 -2.739 1.00 46.72 305 ALA A N 1
ATOM 2380 C CA . ALA A 1 305 ? 1.328 -17.014 -1.593 1.00 46.72 305 ALA A CA 1
ATOM 2381 C C . ALA A 1 305 ? 2.783 -17.077 -1.114 1.00 46.72 305 ALA A C 1
ATOM 2383 O O . ALA A 1 305 ? 3.690 -17.408 -1.878 1.00 46.72 305 ALA A O 1
ATOM 2384 N N . GLU A 1 306 ? 2.998 -16.797 0.174 1.00 49.50 306 GLU A N 1
ATOM 2385 C CA . GLU A 1 306 ? 4.185 -17.316 0.863 1.00 49.50 306 GLU A CA 1
ATOM 2386 C C . GLU A 1 306 ? 4.188 -18.864 0.823 1.00 49.50 306 GLU A C 1
ATOM 2388 O O . GLU A 1 306 ? 5.219 -19.493 1.044 1.00 49.50 306 GLU A O 1
ATOM 2393 N N . GLU A 1 307 ? 3.050 -19.481 0.473 1.00 44.12 307 GLU A N 1
ATOM 2394 C CA . GLU A 1 307 ? 2.876 -20.913 0.250 1.00 44.12 307 GLU A CA 1
ATOM 2395 C C . GLU A 1 307 ? 3.234 -21.310 -1.189 1.00 44.12 307 GLU A C 1
ATOM 2397 O O . GLU A 1 307 ? 2.422 -21.356 -2.112 1.00 44.12 307 GLU A O 1
ATOM 2402 N N . GLY A 1 308 ? 4.517 -21.596 -1.365 1.00 52.47 308 GLY A N 1
ATOM 2403 C CA . GLY A 1 308 ? 5.103 -22.181 -2.560 1.00 52.47 308 GLY A CA 1
ATOM 2404 C C . GLY A 1 308 ? 6.620 -22.138 -2.443 1.00 52.47 308 GLY A C 1
ATOM 2405 O O . GLY A 1 308 ? 7.171 -21.233 -1.821 1.00 52.47 308 GLY A O 1
ATOM 2406 N N . VAL A 1 309 ? 7.329 -23.105 -3.030 1.00 48.91 309 VAL A N 1
ATOM 2407 C CA . VAL A 1 309 ? 8.786 -22.975 -3.186 1.00 48.91 309 VAL A CA 1
ATOM 2408 C C . VAL A 1 309 ? 9.025 -21.789 -4.114 1.00 48.91 309 VAL A C 1
ATOM 2410 O O . VAL A 1 309 ? 8.793 -21.886 -5.316 1.00 48.91 309 VAL A O 1
ATOM 2413 N N . VAL A 1 310 ? 9.429 -20.653 -3.557 1.00 61.66 310 VAL A N 1
ATOM 2414 C CA . VAL A 1 310 ? 9.714 -19.445 -4.328 1.00 61.66 310 VAL A CA 1
ATOM 2415 C C . VAL A 1 310 ? 11.205 -19.174 -4.264 1.00 61.66 310 VAL A C 1
ATOM 2417 O O . VAL A 1 310 ? 11.737 -18.766 -3.232 1.00 61.66 310 VAL A O 1
ATOM 2420 N N . ASP A 1 311 ? 11.875 -19.384 -5.394 1.00 65.38 311 ASP A N 1
ATOM 2421 C CA . ASP A 1 311 ? 13.288 -19.061 -5.524 1.00 65.38 311 ASP A CA 1
ATOM 2422 C C . ASP A 1 311 ? 13.426 -17.609 -6.001 1.00 65.38 311 ASP A C 1
ATOM 2424 O O . ASP A 1 311 ? 12.881 -17.210 -7.037 1.00 65.38 311 ASP A O 1
ATOM 2428 N N . LEU A 1 312 ? 14.195 -16.818 -5.255 1.00 71.25 312 LEU A N 1
ATOM 2429 C CA . LEU A 1 312 ? 14.647 -15.493 -5.665 1.00 71.25 312 LEU A CA 1
ATOM 2430 C C . LEU A 1 312 ? 16.069 -15.617 -6.217 1.00 71.25 312 LEU A C 1
ATOM 2432 O O . LEU A 1 312 ? 16.985 -16.014 -5.497 1.00 71.25 312 LEU A O 1
ATOM 2436 N N . ARG A 1 313 ? 16.276 -15.246 -7.483 1.00 76.44 313 ARG A N 1
ATOM 2437 C CA . ARG A 1 313 ? 17.615 -15.110 -8.063 1.00 76.44 313 ARG A CA 1
ATOM 2438 C C . ARG A 1 313 ? 17.948 -13.640 -8.198 1.00 76.44 313 ARG A C 1
ATOM 2440 O O . ARG A 1 313 ? 17.424 -12.929 -9.054 1.00 76.44 313 ARG A O 1
ATOM 2447 N N . CYS A 1 314 ? 18.869 -13.201 -7.353 1.00 66.25 314 CYS A N 1
ATOM 2448 C CA . CYS A 1 314 ? 19.526 -11.920 -7.505 1.00 66.25 314 CYS A CA 1
ATOM 2449 C C . CYS A 1 314 ? 20.862 -12.171 -8.207 1.00 66.25 314 CYS A C 1
ATOM 2451 O O . CYS A 1 314 ? 21.823 -12.600 -7.572 1.00 66.25 314 CYS A O 1
ATOM 2453 N N . MET A 1 315 ? 20.932 -11.944 -9.521 1.00 54.72 315 MET A N 1
ATOM 2454 C CA . MET A 1 315 ? 22.214 -11.950 -10.229 1.00 54.72 315 MET A CA 1
ATOM 2455 C C . MET A 1 315 ? 22.948 -10.633 -9.968 1.00 54.72 315 MET A C 1
ATOM 2457 O O . MET A 1 315 ? 23.206 -9.862 -10.887 1.00 54.72 315 MET A O 1
ATOM 2461 N N . VAL A 1 316 ? 23.291 -10.351 -8.707 1.00 52.50 316 VAL A N 1
ATOM 2462 C CA . VAL A 1 316 ? 24.278 -9.304 -8.434 1.00 52.50 316 VAL A CA 1
ATOM 2463 C C . VAL A 1 316 ? 25.585 -9.830 -9.006 1.00 52.50 316 VAL A C 1
ATOM 2465 O O . VAL A 1 316 ? 26.200 -10.724 -8.427 1.00 52.50 316 VAL A O 1
ATOM 2468 N N . ARG A 1 317 ? 26.013 -9.320 -10.163 1.00 41.81 317 ARG A N 1
ATOM 2469 C CA . ARG A 1 317 ? 27.414 -9.461 -10.558 1.00 41.81 317 ARG A CA 1
ATOM 2470 C C . ARG A 1 317 ? 28.230 -8.745 -9.488 1.00 41.81 317 ARG A C 1
ATOM 2472 O O . ARG A 1 317 ? 28.370 -7.526 -9.516 1.00 41.81 317 ARG A O 1
ATOM 2479 N N . ALA A 1 318 ? 28.723 -9.505 -8.513 1.00 39.44 318 ALA A N 1
ATOM 2480 C CA . ALA A 1 318 ? 29.876 -9.090 -7.743 1.00 39.44 318 ALA A CA 1
ATOM 2481 C C . ALA A 1 318 ? 30.974 -8.794 -8.771 1.00 39.44 318 ALA A C 1
ATOM 2483 O O . ALA A 1 318 ? 31.279 -9.647 -9.602 1.00 39.44 318 ALA A O 1
ATOM 2484 N N . SER A 1 319 ? 31.505 -7.575 -8.737 1.00 38.03 319 SER A N 1
ATOM 2485 C CA . SER A 1 319 ? 32.475 -6.988 -9.670 1.00 38.03 319 SER A CA 1
ATOM 2486 C C . SER A 1 319 ? 31.928 -6.478 -11.023 1.00 38.03 319 SER A C 1
ATOM 2488 O O . SER A 1 319 ? 31.623 -7.220 -11.954 1.00 38.03 319 SER A O 1
ATOM 2490 N N . GLY A 1 320 ? 31.890 -5.145 -11.152 1.00 40.94 320 GLY A N 1
ATOM 2491 C CA . GLY A 1 320 ? 32.408 -4.480 -12.354 1.00 40.94 320 GLY A CA 1
ATOM 2492 C C . GLY A 1 320 ? 31.451 -3.902 -13.403 1.00 40.94 320 GLY A C 1
ATOM 2493 O O . GLY A 1 320 ? 31.962 -3.335 -14.364 1.00 40.94 320 GLY A O 1
ATOM 2494 N N . SER A 1 321 ? 30.117 -3.974 -13.291 1.00 40.94 321 SER A N 1
ATOM 2495 C CA . SER A 1 321 ? 29.239 -3.487 -14.378 1.00 40.94 321 SER A CA 1
ATOM 2496 C C . SER A 1 321 ? 28.185 -2.458 -13.955 1.00 40.94 321 SER A C 1
ATOM 2498 O O . SER A 1 321 ? 27.177 -2.814 -13.354 1.00 40.94 321 SER A O 1
ATOM 2500 N N . ASN A 1 322 ? 28.420 -1.199 -14.345 1.00 44.47 322 ASN A N 1
ATOM 2501 C CA . ASN A 1 322 ? 27.446 -0.169 -14.739 1.00 44.47 322 ASN A CA 1
ATOM 2502 C C . ASN A 1 322 ? 26.030 -0.252 -14.128 1.00 44.47 322 ASN A C 1
ATOM 2504 O O . ASN A 1 322 ? 25.061 -0.442 -14.862 1.00 44.47 322 ASN A O 1
ATOM 2508 N N . CYS A 1 323 ? 25.865 0.017 -12.827 1.00 45.91 323 CYS A N 1
ATOM 2509 C CA . CYS A 1 323 ? 24.633 0.704 -12.424 1.00 45.91 323 CYS A CA 1
ATOM 2510 C C . CYS A 1 323 ? 24.705 2.116 -13.029 1.00 45.91 323 CYS A C 1
ATOM 2512 O O . CYS A 1 323 ? 25.680 2.826 -12.752 1.00 45.91 323 CYS A O 1
ATOM 2514 N N . PRO A 1 324 ? 23.750 2.535 -13.880 1.00 49.56 324 PRO A N 1
ATOM 2515 C CA . PRO A 1 324 ? 23.731 3.894 -14.398 1.00 49.56 324 PRO A CA 1
ATOM 2516 C C . PRO A 1 324 ? 23.734 4.861 -13.215 1.00 49.56 324 PRO A C 1
ATOM 2518 O O . PRO A 1 324 ? 22.861 4.780 -12.353 1.00 49.56 324 PRO A O 1
ATOM 2521 N N . LYS A 1 325 ? 24.724 5.756 -13.147 1.00 57.62 325 LYS A N 1
ATOM 2522 C CA . LYS A 1 325 ? 24.743 6.838 -12.157 1.00 57.62 325 LYS A CA 1
ATOM 2523 C C . LYS A 1 325 ? 23.638 7.827 -12.521 1.00 57.62 325 LYS A C 1
ATOM 2525 O O . LYS A 1 325 ? 23.888 8.821 -13.200 1.00 57.62 325 LYS A O 1
ATOM 2530 N N . ASN A 1 326 ? 22.411 7.529 -12.116 1.00 66.06 326 ASN A N 1
ATOM 2531 C CA . ASN A 1 326 ? 21.297 8.440 -12.305 1.00 66.06 326 ASN A CA 1
ATOM 2532 C C . ASN A 1 326 ? 21.398 9.544 -11.253 1.00 66.06 326 ASN A C 1
ATOM 2534 O O . ASN A 1 326 ? 21.505 9.275 -10.058 1.00 66.06 326 ASN A O 1
ATOM 2538 N N . LYS A 1 327 ? 21.391 10.800 -11.703 1.00 75.62 327 LYS A N 1
ATOM 2539 C CA . LYS A 1 327 ? 21.261 11.946 -10.801 1.00 75.62 327 LYS A CA 1
ATOM 2540 C C . LYS A 1 327 ? 19.837 11.977 -10.246 1.00 75.62 327 LYS A C 1
ATOM 2542 O O . LYS A 1 327 ? 18.892 11.640 -10.956 1.00 75.62 327 LYS A O 1
ATOM 2547 N N . HIS A 1 328 ? 19.699 12.394 -8.990 1.00 81.19 328 HIS A N 1
ATOM 2548 C CA . HIS A 1 328 ? 18.390 12.666 -8.406 1.00 81.19 328 HIS A CA 1
ATOM 2549 C C . HIS A 1 328 ? 17.730 13.826 -9.151 1.00 81.19 328 HIS A C 1
ATOM 2551 O O . HIS A 1 328 ? 18.256 14.937 -9.142 1.00 81.19 328 HIS A O 1
ATOM 2557 N N . ASP A 1 329 ? 16.589 13.555 -9.779 1.00 87.19 329 ASP A N 1
ATOM 2558 C CA . ASP A 1 329 ? 15.825 14.530 -10.553 1.00 87.19 329 ASP A CA 1
ATOM 2559 C C . ASP A 1 329 ? 14.336 14.435 -10.173 1.00 87.19 329 ASP A C 1
ATOM 2561 O O . ASP A 1 329 ? 13.596 13.616 -10.728 1.00 87.19 329 ASP A O 1
ATOM 2565 N N . PRO A 1 330 ? 13.883 15.238 -9.190 1.00 86.44 330 PRO A N 1
ATOM 2566 C CA . PRO A 1 330 ? 12.495 15.236 -8.738 1.00 86.44 330 PRO A CA 1
ATOM 2567 C C . PRO A 1 330 ? 11.500 15.530 -9.856 1.00 86.44 330 PRO A C 1
ATOM 2569 O O . PRO A 1 330 ? 10.437 14.917 -9.887 1.00 86.44 330 PRO A O 1
ATOM 2572 N N . ILE A 1 331 ? 11.841 16.442 -10.771 1.00 85.88 331 ILE A N 1
ATOM 2573 C CA . ILE A 1 331 ? 10.943 16.901 -11.833 1.00 85.88 331 ILE A CA 1
ATOM 2574 C C . ILE A 1 331 ? 10.699 15.764 -12.818 1.00 85.88 331 ILE A C 1
ATOM 2576 O O . ILE A 1 331 ? 9.551 15.401 -13.074 1.00 85.88 331 ILE A O 1
ATOM 2580 N N . LYS A 1 332 ? 11.762 15.086 -13.259 1.00 87.81 332 LYS A N 1
ATOM 2581 C CA . LYS A 1 332 ? 11.643 13.891 -14.103 1.00 87.81 332 LYS A CA 1
ATOM 2582 C C . LYS A 1 332 ? 10.813 12.787 -13.446 1.00 87.81 332 LYS A C 1
ATOM 2584 O O . LYS A 1 332 ? 10.022 12.126 -14.123 1.00 87.81 332 LYS A O 1
ATOM 2589 N N . LEU A 1 333 ? 10.978 12.563 -12.141 1.00 90.75 333 LEU A N 1
ATOM 2590 C CA . LEU A 1 333 ? 10.170 11.583 -11.411 1.00 90.75 333 LEU A CA 1
ATOM 2591 C C . LEU A 1 333 ? 8.697 12.016 -11.342 1.00 90.75 333 LEU A C 1
ATOM 2593 O O . LEU A 1 333 ? 7.817 11.200 -11.610 1.00 90.75 333 LEU A O 1
ATOM 2597 N N . ILE A 1 334 ? 8.414 13.292 -11.070 1.00 88.88 334 ILE A N 1
ATOM 2598 C CA . ILE A 1 334 ? 7.050 13.839 -11.089 1.00 88.88 334 ILE A CA 1
ATOM 2599 C C . ILE A 1 334 ? 6.412 13.636 -12.467 1.00 88.88 334 ILE A C 1
ATOM 2601 O O . ILE A 1 334 ? 5.314 13.091 -12.531 1.00 88.88 334 ILE A O 1
ATOM 2605 N N . HIS A 1 335 ? 7.105 13.963 -13.564 1.00 85.06 335 HIS A N 1
ATOM 2606 C CA . HIS A 1 335 ? 6.611 13.723 -14.927 1.00 85.06 335 HIS A CA 1
ATOM 2607 C C . HIS A 1 335 ? 6.269 12.254 -15.177 1.00 85.06 335 HIS A C 1
ATOM 2609 O O . HIS A 1 335 ? 5.217 11.943 -15.732 1.00 85.06 335 HIS A O 1
ATOM 2615 N N . LYS A 1 336 ? 7.127 11.333 -14.731 1.00 87.88 336 LYS A N 1
ATOM 2616 C CA . LYS A 1 336 ? 6.901 9.890 -14.899 1.00 87.88 336 LYS A CA 1
ATOM 2617 C C . LYS A 1 336 ? 5.737 9.350 -14.076 1.00 87.88 336 LYS A C 1
ATOM 2619 O O . LYS A 1 336 ? 5.087 8.400 -14.503 1.00 87.88 336 LYS A O 1
ATOM 2624 N N . GLY A 1 337 ? 5.516 9.891 -12.881 1.00 87.06 337 GLY A N 1
ATOM 2625 C CA . GLY A 1 337 ? 4.467 9.433 -11.972 1.00 87.06 337 GLY A CA 1
ATOM 2626 C C . GLY A 1 337 ? 3.189 10.266 -12.002 1.00 87.06 337 GLY A C 1
ATOM 2627 O O . GLY A 1 337 ? 2.239 9.945 -11.282 1.00 87.06 337 GLY A O 1
ATOM 2628 N N . ALA A 1 338 ? 3.141 11.313 -12.822 1.00 81.69 338 ALA A N 1
ATOM 2629 C CA . ALA A 1 338 ? 1.955 12.110 -13.069 1.00 81.69 338 ALA A CA 1
ATOM 2630 C C . ALA A 1 338 ? 0.892 11.258 -13.775 1.00 81.69 338 ALA A C 1
ATOM 2632 O O . ALA A 1 338 ? 1.084 10.780 -14.890 1.00 81.69 338 ALA A O 1
ATOM 2633 N N . THR A 1 339 ? -0.272 11.085 -13.148 1.00 72.31 339 THR A N 1
ATOM 2634 C CA . THR A 1 339 ? -1.466 10.602 -13.855 1.00 72.31 339 THR A CA 1
ATOM 2635 C C . THR A 1 339 ? -2.643 11.503 -13.555 1.00 72.31 339 THR A C 1
ATOM 2637 O O . THR A 1 339 ? -2.703 12.141 -12.510 1.00 72.31 339 THR A O 1
ATOM 2640 N N . TRP A 1 340 ? -3.638 11.465 -14.436 1.00 64.44 340 TRP A N 1
ATOM 2641 C CA . TRP A 1 340 ? -4.870 12.254 -14.377 1.00 64.44 340 TRP A CA 1
ATOM 2642 C C . TRP A 1 340 ? -5.720 12.048 -13.105 1.00 64.44 340 TRP A C 1
ATOM 2644 O O . TRP A 1 340 ? -6.751 12.702 -12.943 1.00 64.44 340 TRP A O 1
ATOM 2654 N N . SER A 1 341 ? -5.370 11.079 -12.249 1.00 63.06 341 SER A N 1
ATOM 2655 C CA . SER A 1 341 ? -5.968 10.863 -10.921 1.00 63.06 341 SER A CA 1
ATOM 2656 C C . SER A 1 341 ? -5.481 11.855 -9.876 1.00 63.06 341 SER A C 1
ATOM 2658 O O . SER A 1 341 ? -6.195 12.074 -8.905 1.00 63.06 341 SER A O 1
ATOM 2660 N N . LEU A 1 342 ? -4.310 12.457 -10.073 1.00 67.25 342 LEU A N 1
ATOM 2661 C CA . LEU A 1 342 ? -3.846 13.55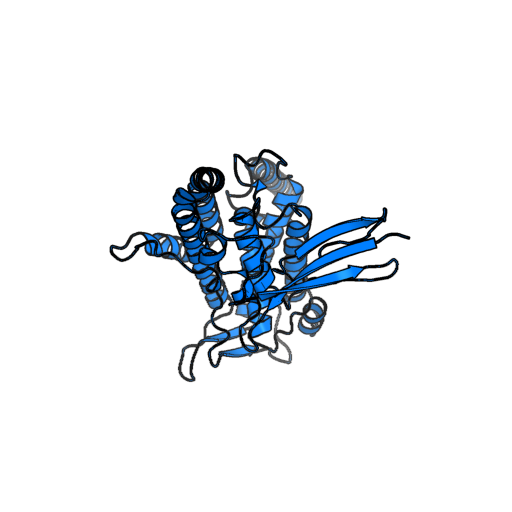5 -9.245 1.00 67.25 342 LEU A CA 1
ATOM 2662 C C . LEU A 1 342 ? -4.691 14.787 -9.597 1.00 67.25 342 LEU A C 1
ATOM 2664 O O . LEU A 1 342 ? -4.971 15.022 -10.770 1.00 67.25 342 LEU A O 1
ATOM 2668 N N . ASN A 1 343 ? 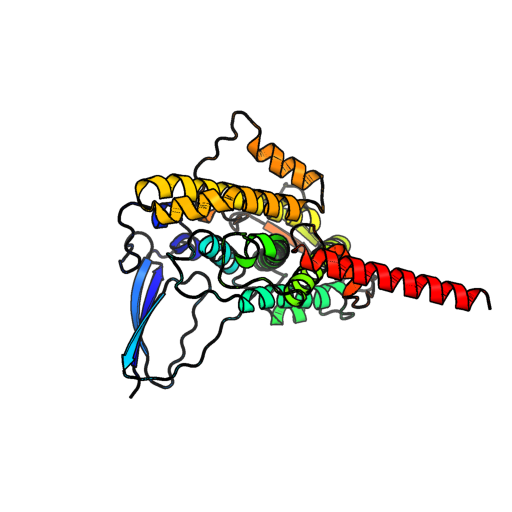-5.200 15.469 -8.572 1.00 65.06 343 ASN A N 1
ATOM 2669 C CA . ASN A 1 343 ? -6.220 16.527 -8.604 1.00 65.06 343 ASN A CA 1
ATOM 2670 C C . ASN A 1 343 ? -6.097 17.506 -9.807 1.00 65.06 343 ASN A C 1
ATOM 2672 O O . ASN A 1 343 ? -5.009 17.751 -10.316 1.00 65.06 343 ASN A O 1
ATOM 2676 N N . GLN A 1 344 ? -7.191 18.147 -10.243 1.00 61.09 344 GLN A N 1
ATOM 2677 C CA . GLN A 1 344 ? -7.121 19.261 -11.207 1.00 61.09 344 GLN A CA 1
ATOM 2678 C C . GLN A 1 344 ? -6.115 20.351 -10.796 1.00 61.09 344 GLN A C 1
ATOM 2680 O O . GLN A 1 344 ? -5.515 20.974 -11.669 1.00 61.09 344 GLN A O 1
ATOM 2685 N N . ALA A 1 345 ? -5.900 20.555 -9.493 1.00 53.06 345 ALA A N 1
ATOM 2686 C CA . ALA A 1 345 ? -4.866 21.448 -8.977 1.00 53.06 345 ALA A CA 1
ATOM 2687 C C . ALA A 1 345 ? -3.444 21.000 -9.384 1.00 53.06 345 ALA A C 1
ATOM 2689 O O . ALA A 1 345 ? -2.689 21.801 -9.931 1.00 53.06 345 ALA A O 1
ATOM 2690 N N . PHE A 1 346 ? -3.145 19.693 -9.314 1.00 63.34 346 PHE A N 1
ATOM 2691 C CA . PHE A 1 346 ? -1.909 19.106 -9.849 1.00 63.34 346 PHE A CA 1
ATOM 2692 C C . PHE A 1 346 ? -1.746 19.386 -11.346 1.00 63.34 346 PHE A C 1
ATOM 2694 O O . PHE A 1 346 ? -0.653 19.720 -11.782 1.00 63.34 346 PHE A O 1
ATOM 2701 N N . MET A 1 347 ? -2.821 19.303 -12.139 1.00 63.88 347 MET A N 1
ATOM 2702 C CA . MET A 1 347 ? -2.752 19.585 -13.580 1.00 63.88 347 MET A CA 1
ATOM 2703 C C . MET A 1 347 ? -2.393 21.047 -13.885 1.00 63.88 347 MET A C 1
ATOM 2705 O O . MET A 1 347 ? -1.750 21.301 -14.900 1.00 63.88 347 MET A O 1
ATOM 2709 N N . ARG A 1 348 ? -2.761 21.997 -13.012 1.00 64.31 348 ARG A N 1
ATOM 2710 C CA . ARG A 1 348 ? -2.359 23.409 -13.141 1.00 64.31 348 ARG A CA 1
ATOM 2711 C C . ARG A 1 348 ? -0.880 23.587 -12.821 1.00 64.31 348 ARG A C 1
ATOM 2713 O O . ARG A 1 348 ? -0.143 24.095 -13.654 1.00 64.31 348 ARG A O 1
ATOM 2720 N N . THR A 1 349 ? -0.425 23.075 -11.678 1.00 62.94 349 THR A N 1
ATOM 2721 C CA . THR A 1 349 ? 0.994 23.147 -11.298 1.00 62.94 349 THR A CA 1
ATOM 2722 C C . THR A 1 349 ? 1.890 22.389 -12.279 1.00 62.94 349 THR A C 1
ATOM 2724 O O . THR A 1 349 ? 2.997 22.821 -12.573 1.00 62.94 349 THR A O 1
ATOM 2727 N N . TYR A 1 350 ? 1.415 21.271 -12.827 1.00 66.88 350 TYR A N 1
ATOM 2728 C CA . TYR A 1 350 ? 2.113 20.514 -13.861 1.00 66.88 350 TYR A CA 1
ATOM 2729 C C . TYR A 1 350 ? 2.219 21.293 -15.176 1.00 66.88 350 TYR A C 1
ATOM 2731 O O . TYR A 1 350 ? 3.281 21.294 -15.794 1.00 66.88 350 TYR A O 1
ATOM 2739 N N . ALA A 1 351 ? 1.154 21.989 -15.587 1.00 69.56 351 ALA A N 1
ATOM 2740 C CA . ALA A 1 351 ? 1.207 22.892 -16.735 1.00 69.56 351 ALA A CA 1
ATOM 2741 C C . ALA A 1 351 ? 2.213 24.034 -16.507 1.00 69.56 351 ALA A C 1
ATOM 2743 O O . ALA A 1 351 ? 2.965 24.365 -17.419 1.00 69.56 351 ALA A O 1
ATOM 2744 N N . ASP A 1 352 ? 2.297 24.570 -15.286 1.00 67.56 352 ASP A N 1
ATOM 2745 C CA . ASP A 1 352 ? 3.294 25.585 -14.927 1.00 67.56 352 ASP A CA 1
ATOM 2746 C C . ASP A 1 352 ? 4.731 25.032 -14.938 1.00 67.56 352 ASP A C 1
ATOM 2748 O O . ASP A 1 352 ? 5.652 25.731 -15.358 1.00 67.56 352 ASP A O 1
ATOM 2752 N N . ILE A 1 353 ? 4.942 23.778 -14.512 1.00 66.75 353 ILE A N 1
ATOM 2753 C CA . ILE A 1 353 ? 6.243 23.092 -14.616 1.00 66.75 353 ILE A CA 1
ATOM 2754 C C . ILE A 1 353 ? 6.636 22.923 -16.087 1.00 66.75 353 ILE A C 1
ATOM 2756 O O . ILE A 1 353 ? 7.744 23.303 -16.458 1.00 66.75 353 ILE A O 1
ATOM 2760 N N . LEU A 1 354 ? 5.726 22.416 -16.928 1.00 70.31 354 LEU A N 1
ATOM 2761 C CA . LEU A 1 354 ? 5.965 22.264 -18.368 1.00 70.31 354 LEU A CA 1
ATOM 2762 C C . LEU A 1 354 ? 6.313 23.602 -19.027 1.00 70.31 354 LEU A C 1
ATOM 2764 O O . LEU A 1 354 ? 7.272 23.678 -19.788 1.00 70.31 354 LEU A O 1
ATOM 2768 N N . LYS A 1 355 ? 5.580 24.664 -18.676 1.00 73.12 355 LYS A N 1
ATOM 2769 C CA . LYS A 1 355 ? 5.823 26.011 -19.191 1.00 73.12 355 LYS A CA 1
ATOM 2770 C C . LYS A 1 355 ? 7.214 26.532 -18.812 1.00 73.12 355 LYS A C 1
ATOM 2772 O O . LYS A 1 355 ? 7.917 27.069 -19.658 1.00 73.12 355 LYS A O 1
ATOM 2777 N N . ARG A 1 356 ? 7.645 26.335 -17.562 1.00 67.88 356 ARG A N 1
ATOM 2778 C CA . ARG A 1 356 ? 8.993 26.733 -17.115 1.00 67.88 356 ARG A CA 1
ATOM 2779 C C . ARG A 1 356 ? 10.099 25.950 -17.822 1.00 67.88 356 ARG A C 1
ATOM 2781 O O . ARG A 1 356 ? 11.157 26.510 -18.082 1.00 67.88 356 ARG A O 1
ATOM 2788 N N . GLU A 1 357 ? 9.886 24.673 -18.134 1.00 67.81 357 GLU A N 1
ATOM 2789 C CA . GLU A 1 357 ? 10.857 23.900 -18.918 1.00 67.81 357 GLU A CA 1
ATOM 2790 C C . GLU A 1 357 ? 10.962 24.379 -20.369 1.00 67.81 357 GLU A C 1
ATOM 2792 O O . GLU A 1 357 ? 12.055 24.354 -20.933 1.00 67.81 357 GLU A O 1
ATOM 2797 N N . GLU A 1 358 ? 9.850 24.790 -20.983 1.00 71.94 358 GLU A N 1
ATOM 2798 C CA . GLU A 1 358 ? 9.856 25.419 -22.310 1.00 71.94 358 GLU A CA 1
ATOM 2799 C C . GLU A 1 358 ? 10.638 26.739 -22.279 1.00 71.94 358 GLU A C 1
ATOM 2801 O O . GLU A 1 358 ? 11.537 26.927 -23.093 1.00 71.94 358 GLU A O 1
ATOM 2806 N N . GLU A 1 359 ? 10.401 27.583 -21.269 1.00 72.19 359 GLU A N 1
ATOM 2807 C CA . GLU A 1 359 ? 11.126 28.848 -21.070 1.00 72.19 359 GLU A CA 1
ATOM 2808 C C . GLU A 1 359 ? 12.642 28.638 -20.866 1.00 72.19 359 GLU A C 1
ATOM 2810 O O . GLU A 1 359 ? 13.453 29.388 -21.407 1.00 72.19 359 GLU A O 1
ATOM 2815 N N . VAL A 1 360 ? 13.055 27.601 -20.127 1.00 71.31 360 VAL A N 1
ATOM 2816 C CA . VAL A 1 360 ? 14.481 27.264 -19.939 1.00 71.31 360 VAL A CA 1
ATOM 2817 C C . VAL A 1 360 ? 15.110 26.731 -21.230 1.00 71.31 360 VAL A C 1
ATOM 2819 O O . VAL A 1 360 ? 16.216 27.135 -21.576 1.00 71.31 360 VAL A O 1
ATOM 2822 N N . LYS A 1 361 ? 14.409 25.871 -21.979 1.00 69.12 361 LYS A N 1
ATOM 2823 C CA . LYS A 1 361 ? 14.905 25.340 -23.263 1.00 69.12 361 LYS A CA 1
ATOM 2824 C C . LYS A 1 361 ? 15.037 26.419 -24.335 1.00 69.12 361 LYS A C 1
ATOM 2826 O O . LYS A 1 361 ? 15.919 26.305 -25.184 1.00 69.12 361 LYS A O 1
ATOM 2831 N N . ASP A 1 362 ? 14.169 27.425 -24.324 1.00 66.62 362 ASP A N 1
ATOM 2832 C CA . ASP A 1 362 ? 14.255 28.555 -25.250 1.00 66.62 362 ASP A CA 1
ATOM 2833 C C . ASP A 1 362 ? 15.415 29.494 -24.888 1.00 66.62 362 ASP A C 1
ATOM 2835 O O . ASP A 1 362 ? 16.132 29.941 -25.783 1.00 66.62 362 ASP A O 1
ATOM 2839 N N . ASN A 1 363 ? 15.688 29.700 -23.595 1.00 62.81 363 ASN A N 1
ATOM 2840 C CA . ASN A 1 363 ? 16.862 30.456 -23.145 1.00 62.81 363 ASN A CA 1
ATOM 2841 C C . ASN A 1 363 ? 18.186 29.736 -23.463 1.00 62.81 363 ASN A C 1
ATOM 2843 O O . ASN A 1 363 ? 19.106 30.368 -23.976 1.00 62.81 363 ASN A O 1
ATOM 2847 N N . ASP A 1 364 ? 18.264 28.417 -23.257 1.00 64.88 364 ASP A N 1
ATOM 2848 C CA . ASP A 1 364 ? 19.456 27.624 -23.599 1.00 64.88 364 ASP A CA 1
ATOM 2849 C C . ASP A 1 364 ? 19.7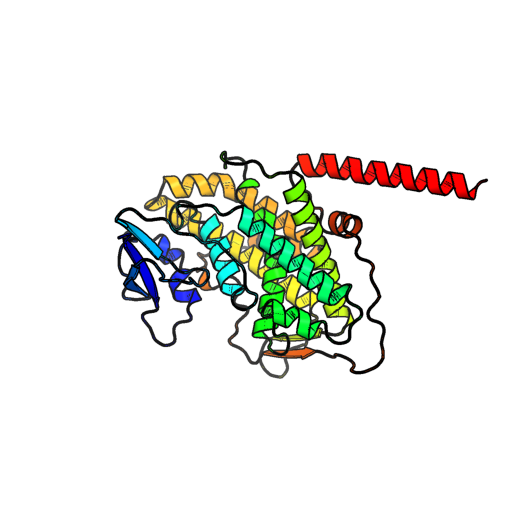27 27.605 -25.117 1.00 64.88 364 ASP A C 1
ATOM 2851 O O . ASP A 1 364 ? 20.874 27.521 -25.545 1.00 64.88 364 ASP A O 1
ATOM 2855 N N . LYS A 1 365 ? 18.689 27.699 -25.963 1.00 57.72 365 LYS A N 1
ATOM 2856 C CA . 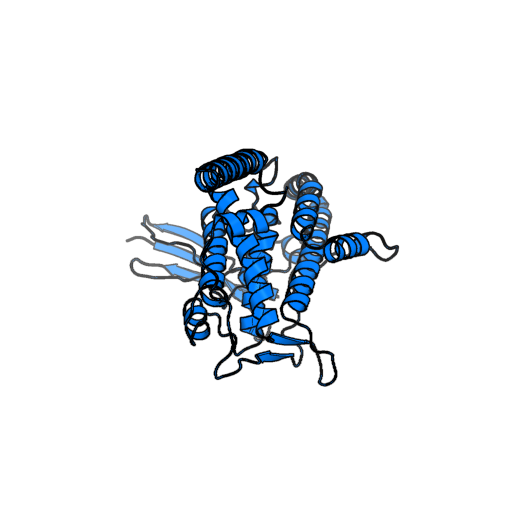LYS A 1 365 ? 18.862 27.836 -27.422 1.00 57.72 365 LYS A CA 1
ATOM 2857 C C . LYS A 1 365 ? 19.375 29.217 -27.819 1.00 57.72 365 LYS A C 1
ATOM 2859 O O . LYS A 1 365 ? 20.189 29.307 -28.730 1.00 57.72 365 LYS A O 1
ATOM 2864 N N . MET A 1 366 ? 18.923 30.273 -27.142 1.00 54.19 366 MET A N 1
ATOM 2865 C CA . MET A 1 366 ? 19.396 31.634 -27.409 1.00 54.19 366 MET A CA 1
ATOM 2866 C C . MET A 1 366 ? 20.867 31.841 -27.021 1.00 54.19 366 MET A C 1
ATOM 2868 O O . MET A 1 366 ? 21.533 32.635 -27.675 1.00 54.19 366 MET A O 1
ATOM 2872 N N . GLU A 1 367 ? 21.390 31.125 -26.019 1.00 51.66 367 GLU A N 1
ATOM 2873 C CA . GLU A 1 367 ? 22.816 31.185 -25.638 1.00 51.66 367 GLU A CA 1
ATOM 2874 C C . GLU A 1 367 ? 23.751 30.382 -26.562 1.00 51.66 367 GLU A C 1
ATOM 2876 O O . GLU A 1 367 ? 24.952 30.633 -26.580 1.00 51.66 367 GLU A O 1
ATOM 2881 N N . VAL A 1 368 ? 23.235 29.421 -27.338 1.00 53.88 368 VAL A N 1
ATOM 2882 C CA . VAL A 1 368 ? 24.040 28.627 -28.293 1.00 53.88 368 VAL A CA 1
ATOM 2883 C C . VAL A 1 368 ? 24.167 29.320 -29.659 1.00 53.88 368 VAL A C 1
ATOM 2885 O O . VAL A 1 368 ? 25.096 29.025 -30.410 1.00 53.88 368 VAL A O 1
ATOM 2888 N N . ASP A 1 369 ? 23.271 30.265 -29.959 1.00 49.03 369 ASP A N 1
ATOM 2889 C CA . ASP A 1 369 ? 23.258 31.063 -31.195 1.00 49.03 369 ASP A CA 1
ATOM 2890 C C . ASP A 1 369 ? 23.958 32.441 -31.055 1.00 49.03 369 ASP A C 1
ATOM 2892 O O . ASP A 1 369 ? 23.935 33.246 -31.992 1.00 49.03 369 ASP A O 1
ATOM 2896 N N . THR A 1 370 ? 24.607 32.711 -29.914 1.00 44.38 370 THR A N 1
ATOM 2897 C CA . THR A 1 370 ? 25.502 33.866 -29.668 1.00 44.38 370 THR A CA 1
ATOM 2898 C C . THR A 1 370 ? 26.944 33.424 -29.511 1.00 44.38 370 THR A C 1
ATOM 2900 O O . THR A 1 370 ? 27.834 34.116 -30.061 1.00 44.38 370 THR A O 1
#

Radius of gyration: 22.46 Å; chains: 1; bounding box: 61×60×70 Å

pLDDT: mean 77.7, std 14.31, range [38.03, 96.12]

Secondary structure (DSSP, 8-state):
--EEEEEEEEE-STTS-TTTTT--HHHHTSTT--TTS-BTTTEEEEEEEE-TT----PPTT--EEEEEEE-----------GGGHHHHHHHHHHHHHSTTTS-S---HHHHHHHHHHHHHHHIIIII--STTHHHHHHHTT--TTSHHHHHHHHHHHHHHHHHHHH-GGGSTT-TT-PPPHHHHHHHHHHHHHHHHHHHHHHHTTEEEE-SSTTSPEEEHHHHHHHHHHHHHHHHHHHHHHHHHHHHHH-HHHHHHHHHHHHHHHHHHHHHHTT-HHHHHHHHHTTSSTT---PPPPGGGSS---SSS--EEEE---SS------PPP-HHHHHHHH--TTS-HHHHHHHHHHHHHHHHHHHHHHHHH--

Foldseek 3Di:
DWKKKKKWWAFQDDPDPPLLLQQFLLQLLDDDDDLPDADNVTTGIDIDMDDPPDDDDDQQSIQMDMDTPGDDDDDDDDDDALLRLVSVLSNLLCCVLQVPRRDPDDDPVHLLRLLVVLVQLLCLQQADPDPPSCVSVVVRPQNVVDPSSVVSNLSSLLCLLCSLLSDCLLFDPPPPDHDDLVNLLSSLLSNLSSVSRLVSQQVQPKWKAFADPPGDIDGSNVVSLVLNLQLLLLSLLQLVLSLVSCVPRPVVSNVVSVSCSVVSNVSSLQSCVLPPVSSVVSVVCQPDPPNPSPRDGSVPSPCSDPPHPMDIDRNNPPDDDDSDNDDDDSLSSSVSSDTPSRDPVNVVVNVVSVVVVVVVVVVVVVVVVD

Organism: Coprinellus micaceus (NCBI:txid71717)